Protein AF-A0A2M7E612-F1 (afdb_monomer_lite)

Foldseek 3Di:
DDWDKDWDADPNAIWIKTKDKDKAAPDPPFDDDDDPSHDIDIDMDIHTQTHPVSVVCVVPPDDDPPDDAAAAEDLLVVLVVVCVQLCVLVLLPVLQADDFPNHGLSVLVSLCVSCCVPPNDDQACSLVNVVRHCCCVVVVHRSVCRGPVRSVVSVCVRWPPVQLVVQVVVDPDPPDPCPSTPCVSVVVSVVSSVVSVCVSVVNDPVDDPDDCPPPDDFDDPPDDDPPWDQDDDPVPPSVTTD

Structure (mmCIF, N/CA/C/O backbone):
data_AF-A0A2M7E612-F1
#
_entry.id   AF-A0A2M7E612-F1
#
loop_
_atom_site.group_PDB
_atom_site.id
_atom_site.type_symbol
_atom_site.label_atom_id
_atom_site.label_alt_id
_atom_site.label_comp_id
_atom_site.label_asym_id
_atom_site.label_entity_id
_atom_site.label_seq_id
_atom_site.pdbx_PDB_ins_code
_atom_site.Cartn_x
_atom_site.Cartn_y
_atom_site.Cartn_z
_atom_site.occupancy
_atom_site.B_iso_or_equiv
_atom_site.auth_seq_id
_atom_site.auth_comp_id
_atom_site.auth_asym_id
_atom_site.auth_atom_id
_atom_site.pdbx_PDB_model_num
ATOM 1 N N . MET A 1 1 ? -18.571 -21.397 33.234 1.00 60.53 1 MET A N 1
ATOM 2 C CA . MET A 1 1 ? -18.806 -20.150 33.995 1.00 60.53 1 MET A CA 1
ATOM 3 C C . MET A 1 1 ? -20.097 -19.571 33.455 1.00 60.53 1 MET A C 1
ATOM 5 O O . MET A 1 1 ? -20.183 -19.425 32.246 1.00 60.53 1 MET A O 1
ATOM 9 N N . ALA A 1 2 ? -21.116 -19.365 34.289 1.00 71.12 2 ALA A N 1
ATOM 10 C CA . ALA A 1 2 ? -22.407 -18.869 33.819 1.00 71.12 2 ALA A CA 1
ATOM 11 C C . ALA A 1 2 ? -22.394 -17.338 33.832 1.00 71.12 2 ALA A C 1
ATOM 13 O O . ALA A 1 2 ? -22.285 -16.736 34.898 1.00 71.12 2 ALA A O 1
ATOM 14 N N . THR A 1 3 ? -22.479 -16.730 32.655 1.00 88.81 3 THR A N 1
ATOM 15 C CA . THR A 1 3 ? -22.719 -15.294 32.512 1.00 88.81 3 THR A CA 1
ATOM 16 C C . THR A 1 3 ? -24.183 -15.016 32.836 1.00 88.81 3 THR A C 1
ATOM 18 O O . THR A 1 3 ? -25.062 -15.723 32.344 1.00 88.81 3 THR A O 1
ATOM 21 N N . LYS A 1 4 ? -24.458 -14.019 33.679 1.00 92.38 4 LYS A N 1
ATOM 22 C CA . LYS A 1 4 ? -25.819 -13.672 34.113 1.00 92.38 4 LYS A CA 1
ATOM 23 C C . LYS A 1 4 ? -26.021 -12.160 34.119 1.00 92.38 4 LYS A C 1
ATOM 25 O O . LYS A 1 4 ? -25.074 -11.406 34.335 1.00 92.38 4 LYS A O 1
ATOM 30 N N . ILE A 1 5 ? -27.255 -11.731 33.874 1.00 93.69 5 ILE A N 1
ATOM 31 C CA . ILE A 1 5 ? -27.665 -10.328 33.968 1.00 93.69 5 ILE A CA 1
ATOM 32 C C . ILE A 1 5 ? -28.358 -10.125 35.312 1.00 93.69 5 ILE A C 1
ATOM 34 O O . ILE A 1 5 ? -29.224 -10.915 35.682 1.00 93.69 5 ILE A O 1
ATOM 38 N N . TYR A 1 6 ? -27.975 -9.069 36.025 1.00 93.44 6 TYR A N 1
ATOM 39 C CA . TYR A 1 6 ? -28.522 -8.732 37.334 1.00 93.44 6 TYR A CA 1
ATOM 40 C C . TYR A 1 6 ? -29.049 -7.296 37.357 1.00 93.44 6 TYR A C 1
ATOM 42 O O . TYR A 1 6 ? -28.363 -6.401 36.849 1.00 93.44 6 TYR A O 1
ATOM 50 N N . PRO A 1 7 ? -30.223 -7.057 37.964 1.00 94.69 7 PRO A N 1
ATOM 51 C CA . PRO A 1 7 ? -30.706 -5.714 38.236 1.00 94.69 7 PRO A CA 1
ATOM 52 C C . PRO A 1 7 ? -29.994 -5.112 39.455 1.00 94.69 7 PRO A C 1
ATOM 54 O O . PRO A 1 7 ? -29.652 -5.805 40.416 1.00 94.69 7 PRO A O 1
ATOM 57 N N . LYS A 1 8 ? -29.779 -3.800 39.429 1.00 93.56 8 LYS A N 1
ATOM 58 C CA . LYS A 1 8 ? -29.205 -3.004 40.513 1.00 93.56 8 LYS A CA 1
ATOM 59 C C . LYS A 1 8 ? -29.928 -1.666 40.596 1.00 93.56 8 LYS A C 1
ATOM 61 O O . LYS A 1 8 ? -30.000 -0.934 39.612 1.00 93.56 8 LYS A O 1
ATOM 66 N N . ILE A 1 9 ? -30.421 -1.334 41.784 1.00 93.56 9 ILE A N 1
ATOM 67 C CA . ILE A 1 9 ? -31.098 -0.062 42.043 1.00 93.56 9 ILE A CA 1
ATOM 68 C C . ILE A 1 9 ? -30.054 0.972 42.467 1.00 93.56 9 ILE A C 1
ATOM 70 O O . ILE A 1 9 ? -29.319 0.761 43.432 1.00 93.56 9 ILE A O 1
ATOM 74 N N . ILE A 1 10 ? -29.976 2.085 41.739 1.00 90.69 10 ILE A N 1
ATOM 75 C CA . ILE A 1 10 ? -29.091 3.217 42.037 1.00 90.69 10 ILE A CA 1
ATOM 76 C C . ILE A 1 10 ? -29.942 4.484 41.994 1.00 90.69 10 ILE A C 1
ATOM 78 O O . ILE A 1 10 ? -30.549 4.791 40.968 1.00 90.69 10 ILE A O 1
ATOM 82 N N . SER A 1 11 ? -30.012 5.205 43.117 1.00 89.88 11 SER A N 1
ATOM 83 C CA . SER A 1 11 ? -30.804 6.439 43.257 1.00 89.88 11 SER A CA 1
ATOM 84 C C . SER A 1 11 ? -32.267 6.286 42.802 1.00 89.88 11 SER A C 1
ATOM 86 O O . SER A 1 11 ? -32.801 7.135 42.094 1.00 89.88 11 SER A O 1
ATOM 88 N N . GLY A 1 12 ? -32.899 5.162 43.162 1.00 91.25 12 GLY A N 1
ATOM 89 C CA . GLY A 1 12 ? -34.301 4.867 42.839 1.00 91.25 12 GLY A CA 1
ATOM 90 C C . GLY A 1 12 ? -34.569 4.396 41.404 1.00 91.25 12 GLY A C 1
ATOM 91 O O . GLY A 1 12 ? -35.716 4.120 41.073 1.00 91.25 12 GLY A O 1
ATOM 92 N N . LYS A 1 13 ? -33.540 4.272 40.554 1.00 90.38 13 LYS A N 1
ATOM 93 C CA . LYS A 1 13 ? -33.663 3.748 39.184 1.00 90.38 13 LYS A CA 1
ATOM 94 C C . LYS A 1 13 ? -33.017 2.370 39.061 1.00 90.38 13 LYS A C 1
ATOM 96 O O . LYS A 1 13 ? -31.939 2.141 39.610 1.00 90.38 13 LYS A O 1
ATOM 101 N N . GLU A 1 14 ? -33.676 1.466 38.342 1.00 94.56 14 GLU A N 1
ATOM 102 C CA . GLU A 1 14 ? -33.182 0.112 38.076 1.00 94.56 14 GLU A CA 1
ATOM 103 C C . GLU A 1 14 ? -32.282 0.086 36.835 1.00 94.56 14 GLU A C 1
ATOM 105 O O . GLU A 1 14 ? -32.647 0.551 35.752 1.00 94.56 14 GLU A O 1
ATOM 110 N N . TYR A 1 15 ? -31.093 -0.485 37.003 1.00 96.00 15 TYR A N 1
ATOM 111 C CA . TYR A 1 15 ? -30.096 -0.666 35.959 1.00 96.00 15 TYR A CA 1
ATOM 112 C C . TYR A 1 15 ? -29.648 -2.116 35.896 1.00 96.00 15 TYR A C 1
ATOM 114 O O . TYR A 1 15 ? -29.593 -2.799 36.913 1.00 96.00 15 TYR A O 1
ATOM 122 N N . TYR A 1 16 ? -29.245 -2.574 34.719 1.00 95.94 16 TYR A N 1
ATOM 123 C CA . TYR A 1 16 ? -28.810 -3.946 34.513 1.00 95.94 16 TYR A CA 1
ATOM 124 C C . TYR A 1 16 ? -27.301 -4.020 34.310 1.00 95.94 16 TYR A C 1
ATOM 126 O O . TYR A 1 16 ? -26.688 -3.182 33.641 1.00 95.94 16 TYR A O 1
ATOM 134 N N . TYR A 1 17 ? -26.702 -5.060 34.879 1.00 94.69 17 TYR A N 1
ATOM 135 C CA . TYR A 1 17 ? -25.285 -5.364 34.754 1.00 94.69 17 TYR A CA 1
ATOM 136 C C . TYR A 1 17 ? -25.101 -6.803 34.286 1.00 94.69 17 TYR A C 1
ATOM 138 O O . TYR A 1 17 ? -25.723 -7.721 34.820 1.00 94.69 17 TYR A O 1
ATOM 146 N N . LEU A 1 18 ? -24.211 -7.008 33.318 1.00 94.19 18 LEU A N 1
ATOM 147 C CA . LEU A 1 18 ? -23.727 -8.330 32.941 1.00 94.19 18 LEU A CA 1
ATOM 148 C C . LEU A 1 18 ? -22.592 -8.712 33.886 1.00 94.19 18 LEU A C 1
ATOM 150 O O . LEU A 1 18 ? -21.587 -8.002 33.956 1.00 94.19 18 LEU A O 1
ATOM 154 N N . GLN A 1 19 ? -22.733 -9.829 34.590 1.00 93.56 19 GLN A N 1
ATOM 155 C CA . GLN A 1 19 ? -21.700 -10.338 35.479 1.00 93.56 19 GLN A CA 1
ATOM 156 C C . GLN A 1 19 ? -21.242 -11.728 35.062 1.00 93.56 19 GLN A C 1
ATOM 158 O O . GLN A 1 19 ? -22.039 -12.607 34.722 1.00 93.56 19 GLN A O 1
ATOM 163 N N . TYR A 1 20 ? -19.932 -11.926 35.123 1.00 91.31 20 TYR A N 1
ATOM 164 C CA . TYR A 1 20 ? -19.304 -13.229 34.984 1.00 91.31 20 TYR A CA 1
ATOM 165 C C . TYR A 1 20 ? -18.062 -13.292 35.871 1.00 91.31 20 TYR A C 1
ATOM 167 O O . TYR A 1 20 ? -17.350 -12.301 36.055 1.00 91.31 20 TYR A O 1
ATOM 175 N N . SER A 1 21 ? -17.807 -14.471 36.431 1.00 88.75 21 SER A N 1
ATOM 176 C CA . SER A 1 21 ? -16.669 -14.699 37.319 1.00 88.75 21 SER A CA 1
ATOM 177 C C . SER A 1 21 ? -15.663 -15.621 36.656 1.00 88.75 21 SER A C 1
ATOM 179 O O . SER A 1 21 ? -16.006 -16.739 36.269 1.00 88.75 21 SER A O 1
ATOM 181 N N . THR A 1 22 ? -14.417 -15.166 36.563 1.00 85.25 22 THR A N 1
ATOM 182 C CA . THR A 1 22 ? -13.280 -15.953 36.089 1.00 85.25 22 THR A CA 1
ATOM 183 C C . THR A 1 22 ? -12.371 -16.310 37.258 1.00 85.25 22 THR A C 1
ATOM 185 O O . THR A 1 22 ? -12.258 -15.578 38.241 1.00 85.25 22 THR A O 1
ATOM 188 N N . ARG A 1 23 ? -11.735 -17.482 37.190 1.00 82.62 23 ARG A N 1
ATOM 189 C CA . ARG A 1 23 ? -10.727 -17.890 38.172 1.00 82.62 23 ARG A CA 1
ATOM 190 C C . ARG A 1 23 ? -9.355 -17.666 37.555 1.00 82.62 23 ARG A C 1
ATOM 192 O O . ARG A 1 23 ? -9.054 -18.282 36.538 1.00 82.62 23 ARG A O 1
ATOM 199 N N . GLN A 1 24 ? -8.553 -16.804 38.166 1.00 84.19 24 GLN A N 1
ATOM 200 C CA . GLN A 1 24 ? -7.185 -16.512 37.743 1.00 84.19 24 GLN A CA 1
ATOM 201 C C . GLN A 1 24 ? -6.200 -16.967 38.818 1.00 84.19 24 GLN A C 1
ATOM 203 O O . GLN A 1 24 ? -6.501 -16.928 40.016 1.00 84.19 24 GLN A O 1
ATOM 208 N N . LYS A 1 25 ? -5.040 -17.460 38.387 1.00 83.00 25 LYS A N 1
ATOM 209 C CA . LYS A 1 25 ? -3.939 -17.800 39.288 1.00 83.00 25 LYS A CA 1
ATOM 210 C C . LYS A 1 25 ? -3.320 -16.511 39.817 1.00 83.00 25 LYS A C 1
ATOM 212 O O . LYS A 1 25 ? -3.339 -15.494 39.132 1.00 83.00 25 LYS A O 1
ATOM 217 N N . ILE A 1 26 ? -2.899 -16.537 41.080 1.00 81.12 26 ILE A N 1
ATOM 218 C CA . ILE A 1 26 ? -2.280 -15.365 41.712 1.00 81.12 26 ILE A CA 1
ATOM 219 C C . ILE A 1 26 ? -0.859 -15.186 41.174 1.00 81.12 26 ILE A C 1
ATOM 221 O O . ILE A 1 26 ? -0.455 -14.059 40.911 1.00 81.12 26 ILE A O 1
ATOM 225 N N . ASP A 1 27 ? -0.147 -16.295 40.977 1.00 77.88 27 ASP A N 1
ATOM 226 C CA . ASP A 1 27 ? 1.131 -16.324 40.278 1.00 77.88 27 ASP A CA 1
ATOM 227 C C . ASP A 1 27 ? 0.915 -16.709 38.807 1.00 77.88 27 ASP A C 1
ATOM 229 O O . ASP A 1 27 ? 0.091 -17.570 38.488 1.00 77.88 27 ASP A O 1
ATOM 233 N N . SER A 1 28 ? 1.654 -16.058 37.913 1.00 73.69 28 SER A N 1
ATOM 234 C CA . SER A 1 28 ? 1.576 -16.278 36.464 1.00 73.69 28 SER A CA 1
ATOM 235 C C . SER A 1 28 ? 2.216 -17.607 36.050 1.00 73.69 28 SER A C 1
ATOM 237 O O . SER A 1 28 ? 1.869 -18.145 35.001 1.00 73.69 28 SER A O 1
ATOM 239 N N . ASN A 1 29 ? 3.120 -18.142 36.879 1.00 78.62 29 ASN A N 1
ATOM 240 C CA . ASN A 1 29 ? 3.821 -19.407 36.636 1.00 78.62 29 ASN A CA 1
ATOM 241 C C . ASN A 1 29 ? 3.007 -20.644 37.055 1.00 78.62 29 ASN A C 1
ATOM 243 O O . ASN A 1 29 ? 3.339 -21.768 36.678 1.00 78.62 29 ASN A O 1
ATOM 247 N N . ASP A 1 30 ? 1.927 -20.451 37.813 1.00 79.44 30 ASP A N 1
ATOM 248 C CA . ASP A 1 30 ? 1.066 -21.532 38.274 1.00 79.44 30 ASP A CA 1
ATOM 249 C C . ASP A 1 30 ? 0.045 -21.923 37.194 1.00 79.44 30 ASP A C 1
ATOM 251 O O . ASP A 1 30 ? -0.651 -21.081 36.626 1.00 79.44 30 ASP A O 1
ATOM 255 N N . SER A 1 31 ? -0.131 -23.224 36.946 1.00 73.50 31 SER A N 1
ATOM 256 C CA . SER A 1 31 ? -1.128 -23.722 35.990 1.00 73.50 31 SER A CA 1
ATOM 257 C C . SER A 1 31 ? -1.837 -24.987 36.480 1.00 73.50 31 SER A C 1
ATOM 259 O O . SER A 1 31 ? -1.349 -25.726 37.332 1.00 73.50 31 SER A O 1
ATOM 261 N N . GLY A 1 32 ? -3.047 -25.225 35.966 1.00 74.25 32 GLY A N 1
ATOM 262 C CA . GLY A 1 32 ? -3.848 -26.409 36.289 1.00 74.25 32 GLY A CA 1
ATOM 263 C C . GLY A 1 32 ? -4.911 -26.212 37.381 1.00 74.25 32 GLY A C 1
ATOM 264 O O . GLY A 1 32 ? -5.045 -25.152 37.999 1.00 74.25 32 GLY A O 1
ATOM 265 N N . LYS A 1 33 ? -5.736 -27.252 37.577 1.00 69.75 33 LYS A N 1
ATOM 266 C CA . LYS A 1 33 ? -6.904 -27.268 38.491 1.00 69.75 33 LYS A CA 1
ATOM 267 C C . LYS A 1 33 ? -6.765 -28.252 39.665 1.00 69.75 33 LYS A C 1
ATOM 269 O O . LYS A 1 33 ? -7.684 -28.359 40.471 1.00 69.75 33 LYS A O 1
ATOM 274 N N . ILE A 1 34 ? -5.643 -28.965 39.752 1.00 76.88 34 ILE A N 1
ATOM 275 C CA . ILE A 1 34 ? -5.386 -30.014 40.751 1.00 76.88 34 ILE A CA 1
ATOM 276 C C . ILE A 1 34 ? -4.831 -29.451 42.067 1.00 76.88 34 ILE A C 1
ATOM 278 O O . ILE A 1 34 ? -4.310 -28.332 42.116 1.00 76.88 34 ILE A O 1
ATOM 282 N N . LYS A 1 35 ? -4.938 -30.226 43.152 1.00 67.06 35 LYS A N 1
ATOM 283 C CA . LYS A 1 35 ? -4.351 -29.888 44.458 1.00 67.06 35 LYS A CA 1
ATOM 284 C C . LYS A 1 35 ? -2.828 -29.755 44.300 1.00 67.06 35 LYS A C 1
ATOM 286 O O . LYS A 1 35 ? -2.194 -30.678 43.811 1.00 67.06 35 LYS A O 1
ATOM 291 N N . GLY A 1 36 ? -2.275 -28.594 44.660 1.00 73.31 36 GLY A N 1
ATOM 292 C CA . GLY A 1 36 ? -0.860 -28.250 44.440 1.00 73.31 36 GLY A CA 1
ATOM 293 C C . GLY A 1 36 ? -0.595 -27.273 43.284 1.00 73.31 36 GLY A C 1
ATOM 294 O O . GLY A 1 36 ? 0.490 -26.722 43.215 1.00 73.31 36 GLY A O 1
ATOM 295 N N . SER A 1 37 ? -1.589 -26.968 42.437 1.00 71.88 37 SER A N 1
ATOM 296 C CA . SER A 1 37 ? -1.454 -26.051 41.281 1.00 71.88 37 SER A CA 1
ATOM 297 C C . SER A 1 37 ? -1.387 -24.550 41.621 1.00 71.88 37 SER A C 1
ATOM 299 O O . SER A 1 37 ? -1.721 -23.718 40.780 1.00 71.88 37 SER A O 1
ATOM 301 N N . GLY A 1 38 ? -1.068 -24.182 42.861 1.00 78.12 38 GLY A N 1
ATOM 302 C CA . GLY A 1 38 ? -1.002 -22.779 43.277 1.00 78.12 38 GLY A CA 1
ATOM 303 C C . GLY A 1 38 ? -2.345 -22.106 43.598 1.00 78.12 38 GLY A C 1
ATOM 304 O O . GLY A 1 38 ? -3.438 -22.574 43.239 1.00 78.12 38 GLY A O 1
ATOM 305 N N . LYS A 1 39 ? -2.274 -20.988 44.334 1.00 81.31 39 LYS A N 1
ATOM 306 C CA . LYS A 1 39 ? -3.451 -20.256 44.836 1.00 81.31 39 LYS A CA 1
ATOM 307 C C . LYS A 1 39 ? -4.161 -19.532 43.691 1.00 81.31 39 LYS A C 1
ATOM 309 O O . LYS A 1 39 ? -3.544 -18.986 42.783 1.00 81.31 39 LYS A O 1
ATOM 314 N N . SER A 1 40 ? -5.492 -19.529 43.722 1.00 83.38 40 SER A N 1
ATOM 315 C CA . SER A 1 40 ? -6.314 -18.871 42.699 1.00 83.38 40 SER A CA 1
ATOM 316 C C . SER A 1 40 ? -7.248 -17.846 43.327 1.00 83.38 40 SER A C 1
ATOM 318 O O . SER A 1 40 ? -7.835 -18.113 44.376 1.00 83.38 40 SER A O 1
ATOM 320 N N . LYS A 1 41 ? -7.443 -16.714 42.652 1.00 85.25 41 LYS A N 1
ATOM 321 C CA . LYS A 1 41 ? -8.426 -15.686 42.993 1.00 85.25 41 LYS A CA 1
ATOM 322 C C . LYS A 1 41 ? -9.607 -15.776 42.028 1.00 85.25 41 LYS A C 1
ATOM 324 O O . LYS A 1 41 ? -9.435 -16.037 40.837 1.00 85.25 41 LYS A O 1
ATOM 329 N N . VAL A 1 42 ? -10.817 -15.592 42.545 1.00 86.12 42 VAL A N 1
ATOM 330 C CA . VAL A 1 42 ? -12.003 -15.401 41.704 1.00 86.12 42 VAL A CA 1
ATOM 331 C C . VAL A 1 42 ? -12.130 -13.907 41.442 1.00 86.12 42 VAL A C 1
ATOM 333 O O . VAL A 1 42 ? -12.200 -13.126 42.389 1.00 86.12 42 VAL A O 1
ATOM 336 N N . ASN A 1 43 ? -12.117 -13.518 40.172 1.00 84.44 43 ASN A N 1
ATOM 337 C CA . ASN A 1 43 ? -12.360 -12.152 39.746 1.00 84.44 43 ASN A CA 1
ATOM 338 C C . ASN A 1 43 ? -13.753 -12.071 39.119 1.00 84.44 43 ASN A C 1
ATOM 340 O O . ASN A 1 43 ? -14.078 -12.855 38.226 1.00 84.44 43 ASN A O 1
ATOM 344 N N . THR A 1 44 ? -14.583 -11.152 39.603 1.00 87.50 44 THR A N 1
ATOM 345 C CA . THR A 1 44 ? -15.934 -10.937 39.078 1.00 87.50 44 THR A CA 1
ATOM 346 C C . THR A 1 44 ? -15.940 -9.653 38.271 1.00 87.50 44 THR A C 1
ATOM 348 O O . THR A 1 44 ? -15.793 -8.566 38.824 1.00 87.50 44 THR A O 1
ATOM 351 N N . ASN A 1 45 ? -16.145 -9.782 36.964 1.00 89.50 45 ASN A N 1
ATOM 352 C CA . ASN A 1 45 ? -16.288 -8.645 36.068 1.00 89.50 45 ASN A CA 1
ATOM 353 C C . ASN A 1 45 ? -17.759 -8.239 36.001 1.00 89.50 45 ASN A C 1
ATOM 355 O O . ASN A 1 45 ? -18.635 -9.092 35.865 1.00 89.50 45 ASN A O 1
ATOM 359 N N . SER A 1 46 ? -18.018 -6.935 36.094 1.00 91.88 46 SER A N 1
ATOM 360 C CA . SER A 1 46 ? -19.353 -6.347 35.955 1.00 91.88 46 SER A CA 1
ATOM 361 C C . SER A 1 46 ? -19.337 -5.315 34.834 1.00 91.88 46 SER A C 1
ATOM 363 O O . SER A 1 46 ? -18.597 -4.338 34.914 1.00 91.88 46 SER A O 1
ATOM 365 N N . VAL A 1 47 ? -20.162 -5.514 33.809 1.00 93.19 47 VAL A N 1
ATOM 366 C CA . VAL A 1 47 ? -20.319 -4.583 32.683 1.00 93.19 47 VAL A CA 1
ATOM 367 C C . VAL A 1 47 ? -21.688 -3.921 32.784 1.00 93.19 47 VAL A C 1
ATOM 369 O O . VAL A 1 47 ? -22.702 -4.610 32.876 1.00 93.19 47 VAL A O 1
ATOM 372 N N . TYR A 1 48 ? -21.725 -2.589 32.784 1.00 93.94 48 TYR A N 1
ATOM 373 C CA . TYR A 1 48 ? -22.969 -1.819 32.806 1.00 93.94 48 TYR A CA 1
ATOM 374 C C . TYR A 1 48 ? -23.690 -1.918 31.457 1.00 93.94 48 TYR A C 1
ATOM 376 O O . TYR A 1 48 ? -23.118 -1.572 30.425 1.00 93.94 48 TYR A O 1
ATOM 384 N N . LEU A 1 49 ? -24.943 -2.379 31.466 1.00 92.00 49 LEU A N 1
ATOM 385 C CA . LEU A 1 49 ? -25.752 -2.530 30.253 1.00 92.00 49 LEU A CA 1
ATOM 386 C C . LEU A 1 49 ? -26.678 -1.331 30.004 1.00 92.00 49 LEU A C 1
ATOM 388 O O . LEU A 1 49 ? -27.027 -1.062 28.854 1.00 92.00 49 LEU A O 1
ATOM 392 N N . GLY A 1 50 ? -27.038 -0.595 31.058 1.00 93.25 50 GLY A N 1
ATOM 393 C CA . GLY A 1 50 ? -28.017 0.490 31.001 1.00 93.25 50 GLY A CA 1
ATOM 394 C C . GLY A 1 50 ? -29.332 0.138 31.694 1.00 93.25 50 GLY A C 1
ATOM 395 O O . GLY A 1 50 ? -29.409 -0.796 32.492 1.00 93.25 50 GLY A O 1
ATOM 396 N N . THR A 1 51 ? -30.373 0.910 31.397 1.00 94.88 51 THR A N 1
ATOM 397 C CA . THR A 1 51 ? -31.759 0.619 31.796 1.00 94.88 51 THR A CA 1
ATOM 398 C C . THR A 1 51 ? -32.374 -0.447 30.882 1.00 94.88 51 THR A C 1
ATOM 400 O O . THR A 1 51 ? -31.861 -0.694 29.787 1.00 94.88 51 THR A O 1
ATOM 403 N N . ALA A 1 52 ? -33.504 -1.043 31.286 1.00 92.06 52 ALA A N 1
ATOM 404 C CA . ALA A 1 52 ? -34.265 -1.959 30.422 1.00 92.06 52 ALA A CA 1
ATOM 405 C C . ALA A 1 52 ? -34.599 -1.318 29.063 1.00 92.06 52 ALA A C 1
ATOM 407 O O . ALA A 1 52 ? -34.472 -1.951 28.018 1.00 92.06 52 ALA A O 1
ATOM 408 N N . GLU A 1 53 ? -34.960 -0.035 29.075 1.00 89.88 53 GLU A N 1
ATOM 409 C CA . GLU A 1 53 ? -35.285 0.728 27.873 1.00 89.88 53 GLU A CA 1
ATOM 410 C C . GLU A 1 53 ? -34.061 0.961 26.975 1.00 89.88 53 GLU A C 1
ATOM 412 O O . GLU A 1 53 ? -34.147 0.785 25.765 1.00 89.88 53 GLU A O 1
ATOM 417 N N . SER A 1 54 ? -32.886 1.254 27.548 1.00 88.56 54 SER A N 1
ATOM 418 C CA . SER A 1 54 ? -31.642 1.379 26.773 1.00 88.56 54 SER A CA 1
ATOM 419 C C . SER A 1 54 ? -31.233 0.056 26.120 1.00 88.56 54 SER A C 1
ATOM 421 O O . SER A 1 54 ? -30.799 0.049 24.969 1.00 88.56 54 SER A O 1
ATOM 423 N N . ILE A 1 55 ? -31.406 -1.062 26.832 1.00 90.75 55 ILE A N 1
ATOM 424 C CA . ILE A 1 55 ? -31.155 -2.409 26.304 1.00 90.75 55 ILE A CA 1
ATOM 425 C C . ILE A 1 55 ? -32.122 -2.714 25.160 1.00 90.75 55 ILE A C 1
ATOM 427 O O . ILE A 1 55 ? -31.679 -3.127 24.090 1.00 90.75 55 ILE A O 1
ATOM 431 N N . LYS A 1 56 ? -33.420 -2.450 25.353 1.00 90.38 56 LYS A N 1
ATOM 432 C CA . LYS A 1 56 ? -34.449 -2.596 24.317 1.00 90.38 56 LYS A CA 1
ATOM 433 C C . LYS A 1 56 ? -34.098 -1.768 23.077 1.00 90.38 56 LYS A C 1
ATOM 435 O O . LYS A 1 56 ? -34.057 -2.316 21.983 1.00 90.38 56 LYS A O 1
ATOM 440 N N . ASN A 1 57 ? -33.776 -0.488 23.242 1.00 87.06 57 ASN A N 1
ATOM 441 C CA . ASN A 1 57 ? -33.438 0.388 22.120 1.00 87.06 57 ASN A CA 1
ATOM 442 C C . ASN A 1 57 ? -32.191 -0.107 21.374 1.00 87.06 57 ASN A C 1
ATOM 444 O O . ASN A 1 57 ? -32.186 -0.132 20.156 1.00 87.06 57 ASN A O 1
ATOM 448 N N . LYS A 1 58 ? -31.155 -0.591 22.068 1.00 84.06 58 LYS A N 1
ATOM 449 C CA . LYS A 1 58 ? -29.966 -1.156 21.401 1.00 84.06 58 LYS A CA 1
ATOM 450 C C . LYS A 1 58 ? -30.227 -2.472 20.661 1.00 84.06 58 LYS A C 1
ATOM 452 O O . LYS A 1 58 ? -29.527 -2.755 19.698 1.00 84.06 58 LYS A O 1
ATOM 457 N N . LEU A 1 59 ? -31.167 -3.292 21.135 1.00 86.25 59 LEU A N 1
ATOM 458 C CA . LEU A 1 59 ? -31.508 -4.584 20.524 1.00 86.25 59 LEU A CA 1
ATOM 459 C C . LEU A 1 59 ? -32.452 -4.444 19.330 1.00 86.25 59 LEU A C 1
ATOM 461 O O . LEU A 1 59 ? -32.356 -5.225 18.389 1.00 86.25 59 LEU A O 1
ATOM 465 N N . PHE A 1 60 ? -33.378 -3.487 19.395 1.00 84.25 60 PHE A N 1
ATOM 466 C CA . PHE A 1 60 ? -34.465 -3.359 18.425 1.00 84.25 60 PHE A CA 1
ATOM 467 C C . PHE A 1 60 ? -34.326 -2.158 17.487 1.00 84.25 60 PHE A C 1
ATOM 469 O O . PHE A 1 60 ? -34.989 -2.134 16.453 1.00 84.25 60 PHE A O 1
ATOM 476 N N . SER A 1 61 ? -33.461 -1.189 17.791 1.00 81.38 61 SER A N 1
ATOM 477 C CA . SER A 1 61 ? -33.082 -0.156 16.830 1.00 81.38 61 SER A CA 1
ATOM 478 C C . SER A 1 61 ? -31.893 -0.649 16.014 1.00 81.38 61 SER A C 1
ATOM 480 O O . SER A 1 61 ? -30.880 -1.066 16.576 1.00 81.38 61 SER A O 1
ATOM 482 N N . SER A 1 62 ? -31.990 -0.574 14.684 1.00 70.44 62 SER A N 1
ATOM 483 C CA . SER A 1 62 ? -30.792 -0.714 13.853 1.00 70.44 62 SER A CA 1
ATOM 484 C C . SER A 1 62 ? -29.830 0.418 14.220 1.00 70.44 62 SER A C 1
ATOM 486 O O . SER A 1 62 ? -30.267 1.570 14.259 1.00 70.44 62 SER A O 1
ATOM 488 N N . PRO A 1 63 ? -28.557 0.126 14.535 1.00 72.75 63 PRO A N 1
ATOM 489 C CA . PRO A 1 63 ? -27.594 1.178 14.798 1.00 72.75 63 PRO A CA 1
ATOM 490 C C . PRO A 1 63 ? -27.477 2.043 13.544 1.00 72.75 63 PRO A C 1
ATOM 492 O O . PRO A 1 63 ? -27.104 1.553 12.478 1.00 72.75 63 PRO A O 1
ATOM 495 N N . GLU A 1 64 ? -27.817 3.324 13.665 1.00 75.31 64 GLU A N 1
ATOM 496 C CA . GLU A 1 64 ? -27.542 4.276 12.598 1.00 75.31 64 GLU A CA 1
ATOM 497 C C . GLU A 1 64 ? -26.022 4.393 12.415 1.00 75.31 64 GLU A C 1
ATOM 499 O O . GLU A 1 64 ? -25.269 4.360 13.400 1.00 75.31 64 GLU A O 1
ATOM 504 N N . PRO A 1 65 ? -25.536 4.497 11.167 1.00 79.38 65 PRO A N 1
ATOM 505 C CA . PRO A 1 65 ? -24.114 4.648 10.919 1.00 79.38 65 PRO A CA 1
ATOM 506 C C . PRO A 1 65 ? -23.611 5.937 11.578 1.00 79.38 65 PRO A C 1
ATOM 508 O O . PRO A 1 65 ? -24.077 7.029 11.268 1.00 79.38 65 PRO A O 1
ATOM 511 N N . LEU A 1 66 ? -22.616 5.813 12.463 1.00 84.12 66 LEU A N 1
ATOM 512 C CA . LEU A 1 66 ? -22.005 6.957 13.157 1.00 84.12 66 LEU A CA 1
ATOM 513 C C . LEU A 1 66 ? -21.368 7.961 12.184 1.00 84.12 66 LEU A C 1
ATOM 515 O O . LEU A 1 66 ? -21.265 9.148 12.485 1.00 84.12 66 LEU A O 1
ATOM 519 N N . LYS A 1 67 ? -20.893 7.470 11.035 1.00 85.00 67 LYS A N 1
ATOM 520 C CA . LYS A 1 67 ? -20.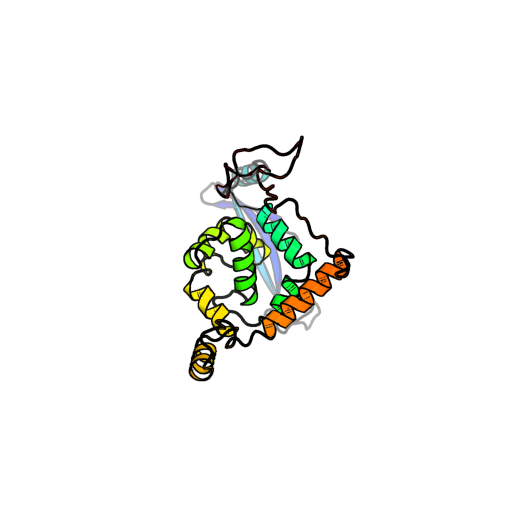274 8.266 9.980 1.00 85.00 67 LYS A CA 1
ATOM 521 C C . LYS A 1 67 ? -20.406 7.539 8.648 1.00 85.00 67 LYS A C 1
ATOM 523 O O . LYS A 1 67 ? -20.172 6.335 8.582 1.00 85.00 67 LYS A O 1
ATOM 528 N N . VAL A 1 68 ? -20.724 8.287 7.596 1.00 86.50 68 VAL A N 1
ATOM 529 C CA . VAL A 1 68 ? -20.667 7.817 6.209 1.00 86.50 68 VAL A CA 1
ATOM 530 C C . VAL A 1 68 ? -19.571 8.605 5.503 1.00 86.50 68 VAL A C 1
ATOM 532 O O . VAL A 1 68 ? -19.558 9.834 5.546 1.00 86.50 68 VAL A O 1
ATOM 535 N N . GLU A 1 69 ? -18.635 7.897 4.882 1.00 84.81 69 GLU A N 1
ATOM 536 C CA . GLU A 1 69 ? -17.580 8.482 4.060 1.00 84.81 69 GLU A CA 1
ATOM 537 C C . GLU A 1 69 ? -17.625 7.861 2.670 1.00 84.81 69 GLU A C 1
ATOM 539 O O . GLU A 1 69 ? -17.836 6.659 2.520 1.00 84.81 69 GLU A O 1
ATOM 544 N N . TRP A 1 70 ? -17.394 8.689 1.659 1.00 88.19 70 TRP A N 1
ATOM 545 C CA . TRP A 1 70 ? -17.232 8.234 0.287 1.00 88.19 70 TRP A CA 1
ATOM 546 C C . TRP A 1 70 ? -15.759 7.948 0.042 1.00 88.19 70 TRP A C 1
ATOM 548 O O . TRP A 1 70 ? -14.913 8.800 0.330 1.00 88.19 70 TRP A O 1
ATOM 558 N N . ARG A 1 71 ? -15.456 6.757 -0.478 1.00 93.38 71 ARG A N 1
ATOM 559 C CA . ARG A 1 71 ? -14.095 6.367 -0.841 1.00 93.38 71 ARG A CA 1
ATOM 560 C C . ARG A 1 71 ? -14.057 5.725 -2.212 1.00 93.38 71 ARG A C 1
ATOM 562 O O . ARG A 1 71 ? -14.917 4.912 -2.547 1.00 93.38 71 ARG A O 1
ATOM 569 N N . ASP A 1 72 ? -13.020 6.053 -2.967 1.00 93.56 72 ASP A N 1
ATOM 570 C CA . ASP A 1 72 ? -12.733 5.406 -4.236 1.00 93.56 72 ASP A CA 1
ATOM 571 C C . ASP A 1 72 ? -12.316 3.957 -3.981 1.00 93.56 72 ASP A C 1
ATOM 573 O O . ASP A 1 72 ? -11.331 3.685 -3.286 1.00 93.56 72 ASP A O 1
ATOM 577 N N . PHE A 1 73 ? -13.086 3.034 -4.554 1.00 95.06 73 PHE A N 1
ATOM 578 C CA . PHE A 1 73 ? -12.865 1.594 -4.449 1.00 95.06 73 PHE A CA 1
ATOM 579 C C . PHE A 1 73 ? -12.481 0.993 -5.804 1.00 95.06 73 PHE A C 1
ATOM 581 O O . PHE A 1 73 ? -11.351 0.560 -5.986 1.00 95.06 73 PHE A O 1
ATOM 588 N N . GLY A 1 74 ? -13.391 1.025 -6.786 1.00 95.44 74 GLY A N 1
ATOM 589 C CA . GLY A 1 74 ? -13.283 0.211 -8.004 1.00 95.44 74 GLY A CA 1
ATOM 590 C C . GLY A 1 74 ? -11.953 0.344 -8.751 1.00 95.44 74 GLY A C 1
ATOM 591 O O . GLY A 1 74 ? -11.259 -0.650 -8.939 1.00 95.44 74 GLY A O 1
ATOM 592 N N . PHE A 1 75 ? -11.570 1.565 -9.137 1.00 95.44 75 PHE A N 1
ATOM 593 C CA . PHE A 1 75 ? -10.351 1.788 -9.921 1.00 95.44 75 PHE A CA 1
ATOM 594 C C . PHE A 1 75 ? -9.082 1.390 -9.155 1.00 95.44 75 PHE A C 1
ATOM 596 O O . PHE A 1 75 ? -8.289 0.584 -9.632 1.00 95.44 75 PHE A O 1
ATOM 603 N N . VAL A 1 76 ? -8.899 1.922 -7.944 1.00 96.50 76 VAL A N 1
ATOM 604 C CA . VAL A 1 76 ? -7.689 1.679 -7.143 1.00 96.50 76 VAL A CA 1
ATOM 605 C C . VAL A 1 76 ? -7.550 0.217 -6.729 1.00 96.50 76 VAL A C 1
ATOM 607 O O . VAL A 1 76 ? -6.445 -0.318 -6.762 1.00 96.50 76 VAL A O 1
ATOM 610 N N . SER A 1 77 ? -8.658 -0.450 -6.397 1.00 96.19 77 SER A N 1
ATOM 611 C CA . SER A 1 77 ? -8.668 -1.870 -6.055 1.00 96.19 77 SER A CA 1
ATOM 612 C C . SER A 1 77 ? -8.392 -2.743 -7.272 1.00 96.19 77 SER A C 1
ATOM 614 O O . SER A 1 77 ? -7.664 -3.718 -7.135 1.00 96.19 77 SER A O 1
ATOM 616 N N . ALA A 1 78 ? -8.900 -2.389 -8.457 1.00 97.56 78 ALA A N 1
ATOM 617 C CA . ALA A 1 78 ? -8.603 -3.120 -9.686 1.00 97.56 78 ALA A CA 1
ATOM 618 C C . ALA A 1 78 ? -7.116 -3.030 -10.056 1.00 97.56 78 ALA A C 1
ATOM 620 O O . ALA A 1 78 ? -6.501 -4.055 -10.338 1.00 97.56 78 ALA A O 1
ATOM 621 N N . ILE A 1 79 ? -6.513 -1.837 -9.987 1.00 97.12 79 ILE A N 1
ATOM 622 C CA . ILE A 1 79 ? -5.072 -1.669 -10.237 1.00 97.12 79 ILE A CA 1
ATOM 623 C C . ILE A 1 79 ? -4.242 -2.392 -9.173 1.00 97.12 79 ILE A C 1
ATOM 625 O O . ILE A 1 79 ? -3.263 -3.055 -9.506 1.00 97.12 79 ILE A O 1
ATOM 629 N N . TYR A 1 80 ? -4.626 -2.301 -7.897 1.00 97.75 80 TYR A N 1
ATOM 630 C CA . TYR A 1 80 ? -3.924 -3.009 -6.830 1.00 97.75 80 TYR A CA 1
ATOM 631 C C . TYR A 1 80 ? -4.011 -4.531 -6.997 1.00 97.75 80 TYR A C 1
ATOM 633 O O . TYR A 1 80 ? -2.995 -5.214 -6.896 1.00 97.75 80 TYR A O 1
ATOM 641 N N . ASN A 1 81 ? -5.195 -5.058 -7.318 1.00 97.75 81 ASN A N 1
ATOM 642 C CA . ASN A 1 81 ? -5.385 -6.476 -7.599 1.00 97.75 81 ASN A CA 1
ATOM 643 C C . ASN A 1 81 ? -4.578 -6.913 -8.825 1.00 97.75 81 ASN A C 1
ATOM 645 O O . ASN A 1 81 ? -3.913 -7.936 -8.765 1.00 97.75 81 ASN A O 1
ATOM 649 N N . MET A 1 82 ? -4.552 -6.106 -9.891 1.00 97.06 82 MET A N 1
ATOM 650 C CA . MET A 1 82 ? -3.702 -6.354 -11.057 1.00 97.06 82 MET A CA 1
ATOM 651 C C . MET A 1 82 ? -2.221 -6.426 -10.665 1.00 97.06 82 MET A C 1
ATOM 653 O O . MET A 1 82 ? -1.523 -7.335 -11.094 1.00 97.06 82 MET A O 1
ATOM 657 N N . ALA A 1 83 ? -1.749 -5.521 -9.804 1.00 97.75 83 ALA A N 1
ATOM 658 C CA . ALA A 1 83 ? -0.368 -5.530 -9.330 1.00 97.75 83 ALA A CA 1
ATOM 659 C C . ALA A 1 83 ? -0.020 -6.790 -8.514 1.00 97.75 83 ALA A C 1
ATOM 661 O O . ALA A 1 83 ? 1.103 -7.277 -8.612 1.00 97.75 83 ALA A O 1
ATOM 662 N N . ILE A 1 84 ? -0.954 -7.328 -7.724 1.00 97.69 84 ILE A N 1
ATOM 663 C CA . ILE A 1 84 ? -0.783 -8.637 -7.066 1.00 97.69 84 ILE A CA 1
ATOM 664 C C . ILE A 1 84 ? -0.756 -9.739 -8.127 1.00 97.69 84 ILE A C 1
ATOM 666 O O . ILE A 1 84 ? 0.126 -10.587 -8.166 1.00 97.69 84 ILE A O 1
ATOM 670 N N . GLU A 1 85 ? -1.721 -9.707 -9.035 1.00 97.38 85 GLU A N 1
ATOM 671 C CA . GLU A 1 85 ? -1.927 -10.735 -10.039 1.00 97.38 85 GLU A CA 1
ATOM 672 C C . GLU A 1 85 ? -0.780 -10.887 -11.037 1.00 97.38 85 GLU A C 1
ATOM 674 O O . GLU A 1 85 ? -0.570 -11.996 -11.526 1.00 97.38 85 GLU A O 1
ATOM 679 N N . THR A 1 86 ? -0.072 -9.805 -11.360 1.00 97.00 86 THR A N 1
ATOM 680 C CA . THR A 1 86 ? 1.129 -9.819 -12.206 1.00 97.00 86 THR A CA 1
ATOM 681 C C . THR A 1 86 ? 2.412 -10.071 -11.409 1.00 97.00 86 THR A C 1
ATOM 683 O O . THR A 1 86 ? 3.493 -10.106 -11.992 1.00 97.00 86 THR A O 1
ATOM 686 N N . GLY A 1 87 ? 2.334 -10.213 -10.084 1.00 97.75 87 GLY A N 1
ATOM 687 C CA . GLY A 1 87 ? 3.494 -10.416 -9.216 1.00 97.75 87 GLY A CA 1
ATOM 688 C C . GLY A 1 87 ? 4.279 -9.140 -8.884 1.00 97.75 87 GLY A C 1
ATOM 689 O O . GLY A 1 87 ? 5.371 -9.213 -8.323 1.00 97.75 87 GLY A O 1
ATOM 690 N N . LEU A 1 88 ? 3.777 -7.952 -9.247 1.00 98.19 88 LEU A N 1
ATOM 691 C CA . LEU A 1 88 ? 4.477 -6.686 -9.000 1.00 98.19 88 LEU A CA 1
ATOM 692 C C . LEU A 1 88 ? 4.620 -6.417 -7.497 1.00 98.19 88 LEU A C 1
ATOM 694 O O . LEU A 1 88 ? 5.652 -5.914 -7.057 1.00 98.19 88 LEU A O 1
ATOM 698 N N . VAL A 1 89 ? 3.599 -6.740 -6.699 1.00 98.00 89 VAL A N 1
ATOM 699 C CA . VAL A 1 89 ? 3.641 -6.533 -5.243 1.00 98.00 89 VAL A CA 1
ATOM 700 C C . VAL A 1 89 ? 4.755 -7.365 -4.610 1.00 98.00 89 VAL A C 1
ATOM 702 O O . VAL A 1 89 ? 5.541 -6.832 -3.827 1.00 98.00 89 VAL A O 1
ATOM 705 N N . GLU A 1 90 ? 4.859 -8.637 -4.976 1.00 97.88 90 GLU A N 1
ATOM 706 C CA . GLU A 1 90 ? 5.875 -9.570 -4.501 1.00 97.88 90 GLU A CA 1
ATOM 707 C C . GLU A 1 90 ? 7.276 -9.108 -4.909 1.00 97.88 90 GLU A C 1
ATOM 709 O O . GLU A 1 90 ? 8.174 -9.055 -4.068 1.00 97.88 90 GLU A O 1
ATOM 714 N N . LEU A 1 91 ? 7.455 -8.693 -6.167 1.00 97.81 91 LEU A N 1
ATOM 715 C CA . LEU A 1 91 ? 8.736 -8.195 -6.675 1.00 97.81 91 LEU A CA 1
ATOM 716 C C . LEU A 1 91 ? 9.180 -6.918 -5.957 1.00 97.81 91 LEU A C 1
ATOM 718 O O . LEU A 1 91 ? 10.336 -6.822 -5.536 1.00 97.81 91 LEU A O 1
ATOM 722 N N . LEU A 1 92 ? 8.269 -5.963 -5.749 1.00 97.06 92 LEU A N 1
ATOM 723 C CA . LEU A 1 92 ? 8.568 -4.751 -4.986 1.00 97.06 92 LEU A CA 1
ATOM 724 C C . LEU A 1 92 ? 8.904 -5.091 -3.528 1.00 97.06 92 LEU A C 1
ATOM 726 O O . LEU A 1 92 ? 9.868 -4.562 -2.986 1.00 97.06 92 LEU A O 1
ATOM 730 N N . GLN A 1 93 ? 8.162 -5.998 -2.889 1.00 96.62 93 GLN A N 1
ATOM 731 C CA . GLN A 1 93 ? 8.465 -6.450 -1.528 1.00 96.62 93 GLN A CA 1
ATOM 732 C C . GLN A 1 93 ? 9.810 -7.170 -1.435 1.00 96.62 93 GLN A C 1
ATOM 734 O O . GLN A 1 93 ? 10.496 -7.050 -0.417 1.00 96.62 93 GLN A O 1
ATOM 739 N N . GLN A 1 94 ? 10.188 -7.946 -2.451 1.00 95.69 94 GLN A N 1
ATOM 740 C CA . GLN A 1 94 ? 11.442 -8.691 -2.501 1.00 95.69 94 GLN A CA 1
ATOM 741 C C . GLN A 1 94 ? 12.646 -7.757 -2.596 1.00 95.69 94 GLN A C 1
ATOM 743 O O . GLN A 1 94 ? 13.576 -7.924 -1.809 1.00 95.69 94 GLN A O 1
ATOM 748 N N . HIS A 1 95 ? 12.607 -6.772 -3.490 1.00 94.00 95 HIS A N 1
ATOM 749 C CA . HIS A 1 95 ? 13.772 -5.943 -3.794 1.00 94.00 95 HIS A CA 1
ATOM 750 C C . HIS A 1 95 ? 13.801 -4.625 -3.004 1.00 94.00 95 HIS A C 1
ATOM 752 O O . HIS A 1 95 ? 14.874 -4.125 -2.681 1.00 94.00 95 HIS A O 1
ATOM 758 N N . ILE A 1 96 ? 12.643 -4.080 -2.615 1.00 94.62 96 ILE A N 1
ATOM 759 C CA . ILE A 1 96 ? 12.544 -2.816 -1.872 1.00 94.62 96 ILE A CA 1
ATOM 760 C C . ILE A 1 96 ? 12.239 -3.097 -0.399 1.00 94.62 96 ILE A C 1
ATOM 762 O O . ILE A 1 96 ? 11.087 -3.189 0.041 1.00 94.62 96 ILE A O 1
ATOM 766 N N . LYS A 1 97 ? 13.307 -3.231 0.389 1.00 93.38 97 LYS A N 1
ATOM 767 C CA . LYS A 1 97 ? 13.236 -3.472 1.836 1.00 93.38 97 LYS A CA 1
ATOM 768 C C . LYS A 1 97 ? 13.199 -2.170 2.637 1.00 93.38 97 LYS A C 1
ATOM 770 O O . LYS A 1 97 ? 13.445 -1.081 2.130 1.00 93.38 97 LYS A O 1
ATOM 775 N N . GLY A 1 98 ? 12.908 -2.306 3.928 1.00 94.38 98 GLY A N 1
ATOM 776 C CA . GLY A 1 98 ? 12.923 -1.194 4.872 1.00 94.38 98 GLY A CA 1
ATOM 777 C C . GLY A 1 98 ? 11.549 -0.585 5.133 1.00 94.38 98 GLY A C 1
ATOM 778 O O . GLY A 1 98 ? 10.524 -0.975 4.565 1.00 94.38 98 GLY A O 1
ATOM 779 N N . LYS A 1 99 ? 11.533 0.344 6.088 1.00 95.62 99 LYS A N 1
ATOM 780 C CA . LYS A 1 99 ? 10.322 0.981 6.598 1.00 95.62 99 LYS A CA 1
ATOM 781 C C . LYS A 1 99 ? 10.648 2.388 7.075 1.00 95.62 99 LYS A C 1
ATOM 783 O O . LYS A 1 99 ? 11.500 2.567 7.945 1.00 95.62 99 LYS A O 1
ATOM 788 N N . ARG A 1 100 ? 9.907 3.378 6.586 1.00 94.06 100 ARG A N 1
ATOM 789 C CA . ARG A 1 100 ? 10.007 4.780 7.007 1.00 94.06 100 ARG A CA 1
ATOM 790 C C . ARG A 1 100 ? 8.651 5.276 7.471 1.00 94.06 100 ARG A C 1
ATOM 792 O O . ARG A 1 100 ? 7.618 4.915 6.927 1.00 94.06 100 ARG A O 1
ATOM 799 N N . TYR A 1 101 ? 8.641 6.059 8.548 1.00 94.19 101 TYR A N 1
ATOM 800 C CA . TYR A 1 101 ? 7.413 6.635 9.116 1.00 94.19 101 TYR A CA 1
ATOM 801 C C . TYR A 1 101 ? 6.296 5.615 9.403 1.00 94.19 101 TYR A C 1
ATOM 803 O O . TYR A 1 101 ? 5.123 5.960 9.476 1.00 94.19 101 TYR A O 1
ATOM 811 N N . GLY A 1 102 ? 6.637 4.344 9.622 1.00 93.19 102 GLY A N 1
ATOM 812 C CA . GLY A 1 102 ? 5.638 3.304 9.850 1.00 93.19 102 GLY A CA 1
ATOM 813 C C . GLY A 1 102 ? 5.057 2.670 8.579 1.00 93.19 102 GLY A C 1
ATOM 814 O O . GLY A 1 102 ? 4.170 1.833 8.722 1.00 93.19 102 GLY A O 1
ATOM 815 N N . ILE A 1 103 ? 5.573 2.999 7.393 1.00 96.50 103 ILE A N 1
ATOM 816 C CA . ILE A 1 103 ? 5.162 2.469 6.087 1.00 96.50 103 ILE A CA 1
ATOM 817 C C . ILE A 1 103 ? 6.367 1.795 5.418 1.00 96.50 103 ILE A C 1
ATOM 819 O O . ILE A 1 103 ? 7.476 2.324 5.423 1.00 96.50 103 ILE A O 1
ATOM 823 N N . GLU A 1 104 ? 6.171 0.594 4.892 1.00 97.25 104 GLU A N 1
ATOM 824 C CA . GLU A 1 104 ? 7.185 -0.168 4.168 1.00 97.25 104 GLU A CA 1
ATOM 825 C C . GLU A 1 104 ? 7.568 0.545 2.869 1.00 97.25 104 GLU A C 1
ATOM 827 O O . GLU A 1 104 ? 6.694 1.025 2.143 1.00 97.25 104 GLU A O 1
ATOM 832 N N . ASN A 1 105 ? 8.865 0.598 2.561 1.00 96.25 105 ASN A N 1
ATOM 833 C CA . ASN A 1 105 ? 9.377 1.431 1.471 1.00 96.25 105 ASN A CA 1
ATOM 834 C C . ASN A 1 105 ? 8.729 1.075 0.119 1.00 96.25 105 ASN A C 1
ATOM 836 O O . ASN A 1 105 ? 8.309 1.971 -0.609 1.00 96.25 105 ASN A O 1
ATOM 840 N N . TRP A 1 106 ? 8.507 -0.215 -0.163 1.00 96.69 106 TRP A N 1
ATOM 841 C CA . TRP A 1 106 ? 7.842 -0.686 -1.386 1.00 96.69 106 TRP A CA 1
ATOM 842 C C . TRP A 1 106 ? 6.434 -0.097 -1.597 1.00 96.69 106 TRP A C 1
ATOM 844 O O . TRP A 1 106 ? 6.020 0.129 -2.737 1.00 96.69 106 TRP A O 1
ATOM 854 N N . LYS A 1 107 ? 5.697 0.212 -0.516 1.00 97.50 107 LYS A N 1
ATOM 855 C CA . LYS A 1 107 ? 4.355 0.809 -0.608 1.00 97.50 107 LYS A CA 1
ATOM 856 C C . LYS A 1 107 ? 4.420 2.217 -1.190 1.00 97.50 107 LYS A C 1
ATOM 858 O O . LYS A 1 107 ? 3.534 2.576 -1.954 1.00 97.50 107 LYS A O 1
ATOM 863 N N . TYR A 1 108 ? 5.462 2.999 -0.896 1.00 96.94 108 TYR A N 1
ATOM 864 C CA . TYR A 1 108 ? 5.630 4.336 -1.482 1.00 96.94 108 TYR A CA 1
ATOM 865 C C . TYR A 1 108 ? 5.776 4.280 -3.008 1.00 96.94 108 TYR A C 1
ATOM 867 O O . TYR A 1 108 ? 5.193 5.110 -3.708 1.00 96.94 108 TYR A O 1
ATOM 875 N N . PHE A 1 109 ? 6.496 3.280 -3.526 1.00 95.81 109 PHE A N 1
ATOM 876 C CA . PHE A 1 109 ? 6.647 3.058 -4.966 1.00 95.81 109 PHE A CA 1
ATOM 877 C C . PHE A 1 109 ? 5.324 2.629 -5.602 1.00 95.81 109 PHE A C 1
ATOM 879 O O . PHE A 1 109 ? 4.875 3.257 -6.562 1.00 95.81 109 PHE A O 1
ATOM 886 N N . LEU A 1 110 ? 4.642 1.634 -5.026 1.00 97.44 110 LEU A N 1
ATOM 887 C CA . LEU A 1 110 ? 3.360 1.176 -5.562 1.00 97.44 110 LEU A CA 1
ATOM 888 C C . LEU A 1 110 ? 2.295 2.282 -5.536 1.00 97.44 110 LEU A C 1
ATOM 890 O O . LEU A 1 110 ? 1.592 2.496 -6.521 1.00 97.44 110 LEU A O 1
ATOM 894 N N . LEU A 1 111 ? 2.199 3.031 -4.435 1.00 96.88 111 LEU A N 1
ATOM 895 C CA . LEU A 1 111 ? 1.257 4.142 -4.309 1.00 96.88 111 LEU A CA 1
ATOM 896 C C . LEU A 1 111 ? 1.554 5.258 -5.311 1.00 96.88 111 LEU A C 1
ATOM 898 O O . LEU A 1 111 ? 0.617 5.861 -5.826 1.00 96.88 111 LEU A O 1
ATOM 902 N N . ALA A 1 112 ? 2.823 5.515 -5.639 1.00 95.25 112 ALA A N 1
ATOM 903 C CA . ALA A 1 112 ? 3.172 6.462 -6.692 1.00 95.25 112 ALA A CA 1
ATOM 904 C C . ALA A 1 112 ? 2.690 6.002 -8.076 1.00 95.25 112 ALA A C 1
ATOM 906 O O . ALA A 1 112 ? 2.201 6.840 -8.834 1.00 95.25 112 ALA A O 1
ATOM 907 N N . ILE A 1 113 ? 2.781 4.703 -8.384 1.00 95.44 113 ILE A N 1
ATOM 908 C CA . ILE A 1 113 ? 2.270 4.118 -9.633 1.00 95.44 113 ILE A CA 1
ATOM 909 C C . ILE A 1 113 ? 0.745 4.268 -9.695 1.00 95.44 113 ILE A C 1
ATOM 911 O O . ILE A 1 113 ? 0.221 4.868 -10.632 1.00 95.44 113 ILE A O 1
ATOM 915 N N . ILE A 1 114 ? 0.030 3.807 -8.663 1.00 96.44 114 ILE A N 1
ATOM 916 C CA . ILE A 1 114 ? -1.441 3.870 -8.616 1.00 96.44 114 ILE A CA 1
ATOM 917 C C . ILE A 1 114 ? -1.924 5.325 -8.671 1.00 96.44 114 ILE A C 1
ATOM 919 O O . ILE A 1 114 ? -2.835 5.654 -9.432 1.00 96.44 114 ILE A O 1
ATOM 923 N N . ASN A 1 115 ? -1.288 6.223 -7.912 1.00 95.62 115 ASN A N 1
ATOM 924 C CA . ASN A 1 115 ? -1.621 7.643 -7.928 1.00 95.62 115 ASN A CA 1
ATOM 925 C C . ASN A 1 115 ? -1.451 8.242 -9.325 1.00 95.62 115 ASN A C 1
ATOM 927 O O . ASN A 1 115 ? -2.322 8.989 -9.769 1.00 95.62 115 ASN A O 1
ATOM 931 N N . ARG A 1 116 ? -0.366 7.899 -10.032 1.00 94.31 116 ARG A N 1
ATOM 932 C CA . ARG A 1 116 ? -0.097 8.392 -11.388 1.00 94.31 116 ARG A CA 1
ATOM 933 C C . ARG A 1 116 ? -1.153 7.936 -12.394 1.00 94.31 116 ARG A C 1
ATOM 935 O O . ARG A 1 116 ? -1.478 8.718 -13.279 1.00 94.31 116 ARG A O 1
ATOM 942 N N . LEU A 1 117 ? -1.698 6.732 -12.224 1.00 93.75 117 LEU A N 1
ATOM 943 C CA . LEU A 1 117 ? -2.762 6.187 -13.072 1.00 93.75 117 LEU A CA 1
ATOM 944 C C . LEU A 1 117 ? -4.137 6.816 -12.797 1.00 93.75 117 LEU A C 1
ATOM 946 O O . LEU A 1 117 ? -4.934 6.927 -13.721 1.00 93.75 117 LEU A O 1
ATOM 950 N N . GLN A 1 118 ? -4.423 7.230 -11.555 1.00 91.38 118 GLN A N 1
ATOM 951 C CA . GLN A 1 118 ? -5.735 7.781 -11.191 1.00 91.38 118 GLN A CA 1
ATOM 952 C C . GLN A 1 118 ? -5.807 9.318 -11.239 1.00 91.38 118 GLN A C 1
ATOM 954 O O . GLN A 1 118 ? -6.674 9.871 -11.910 1.00 91.38 118 GLN A O 1
ATOM 959 N N . GLN A 1 119 ? -4.963 10.021 -10.469 1.00 82.31 119 GLN A N 1
ATOM 960 C CA . GLN A 1 119 ? -5.090 11.473 -10.232 1.00 82.31 119 GLN A CA 1
ATOM 961 C C . GLN A 1 119 ? -3.765 12.259 -10.243 1.00 82.31 119 GLN A C 1
ATOM 963 O O . GLN A 1 119 ? -3.776 13.455 -9.964 1.00 82.31 119 GLN A O 1
ATOM 968 N N . ALA A 1 120 ? -2.639 11.622 -10.592 1.00 88.50 120 ALA A N 1
ATOM 969 C CA . ALA A 1 120 ? -1.320 12.218 -10.850 1.00 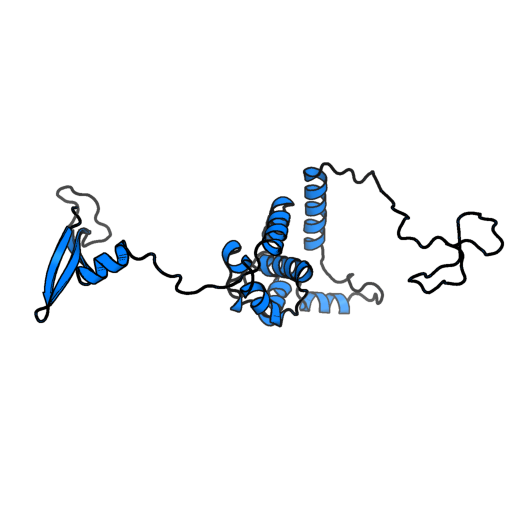88.50 120 ALA A CA 1
ATOM 970 C C . ALA A 1 120 ? -0.956 13.423 -9.955 1.00 88.50 120 ALA A C 1
ATOM 972 O O . ALA A 1 120 ? -0.469 14.450 -10.434 1.00 88.50 120 ALA A O 1
ATOM 973 N N . THR A 1 121 ? -1.198 13.307 -8.649 1.00 91.38 121 THR A N 1
ATOM 974 C CA . THR A 1 121 ? -1.034 14.410 -7.698 1.00 91.38 121 THR A CA 1
ATOM 975 C C . THR A 1 121 ? 0.429 14.606 -7.302 1.00 91.38 121 THR A C 1
ATOM 977 O O . THR A 1 121 ? 1.271 13.724 -7.483 1.00 91.38 121 THR A O 1
ATOM 980 N N . SER A 1 122 ? 0.752 15.753 -6.697 1.00 92.00 122 SER A N 1
ATOM 981 C CA . SER A 1 122 ? 2.072 15.951 -6.091 1.00 92.00 122 SER A CA 1
ATOM 982 C C . SER A 1 122 ? 2.316 14.968 -4.936 1.00 92.00 122 SER A C 1
ATOM 984 O O . SER A 1 122 ? 1.375 14.477 -4.311 1.00 92.00 122 SER A O 1
ATOM 986 N N . LYS A 1 123 ? 3.591 14.717 -4.603 1.00 91.62 123 LYS A N 1
ATOM 987 C CA . LYS A 1 123 ? 3.973 13.850 -3.469 1.00 91.62 123 LYS A CA 1
ATOM 988 C C . LYS A 1 123 ? 3.442 14.361 -2.131 1.00 91.62 123 LYS A C 1
ATOM 990 O O . LYS A 1 123 ? 3.145 13.569 -1.246 1.00 91.62 123 LYS A O 1
ATOM 995 N N . GLU A 1 124 ? 3.265 15.675 -2.018 1.00 93.06 124 GLU A N 1
ATOM 996 C CA . GLU A 1 124 ? 2.679 16.298 -0.834 1.00 93.06 124 GLU A CA 1
ATOM 997 C C . GLU A 1 124 ? 1.190 15.975 -0.676 1.00 93.06 124 GLU A C 1
ATOM 999 O O . GLU A 1 124 ? 0.741 15.647 0.415 1.00 93.06 124 GLU A O 1
ATOM 1004 N N . LYS A 1 125 ? 0.430 15.971 -1.776 1.00 94.81 125 LYS A N 1
ATOM 1005 C CA . LYS A 1 125 ? -1.010 15.664 -1.764 1.00 94.81 125 LYS A CA 1
ATOM 1006 C C . LYS A 1 125 ? -1.318 14.166 -1.782 1.00 94.81 125 LYS A C 1
ATOM 1008 O O . LYS A 1 125 ? -2.484 13.779 -1.764 1.00 94.81 125 LYS A O 1
ATOM 1013 N N . MET A 1 126 ? -0.296 13.312 -1.811 1.00 93.50 126 MET A N 1
ATOM 1014 C CA . MET A 1 126 ? -0.470 11.866 -1.926 1.00 93.50 126 MET A CA 1
ATOM 1015 C C . MET A 1 126 ? -1.206 11.273 -0.718 1.00 93.50 126 MET A C 1
ATOM 1017 O O . MET A 1 126 ? -2.039 10.391 -0.900 1.00 93.50 126 MET A O 1
ATOM 1021 N N . GLY A 1 127 ? -0.967 11.777 0.497 1.00 95.38 127 GLY A N 1
ATOM 1022 C CA . GLY A 1 127 ? -1.709 11.347 1.685 1.00 95.38 127 GLY A CA 1
ATOM 1023 C C . GLY A 1 127 ? -3.181 11.748 1.659 1.00 95.38 127 GLY A C 1
ATOM 1024 O O . GLY A 1 127 ? -4.047 10.929 1.965 1.00 95.38 127 GLY A O 1
ATOM 1025 N N . GLU A 1 128 ? -3.484 12.975 1.227 1.00 95.75 128 GLU A N 1
ATOM 1026 C CA . GLU A 1 128 ? -4.867 13.444 1.060 1.00 95.75 128 GLU A CA 1
ATOM 1027 C C . GLU A 1 128 ? -5.623 12.636 0.003 1.00 95.75 128 GLU A C 1
ATOM 1029 O O . GLU A 1 128 ? -6.792 12.306 0.199 1.00 95.75 128 GLU A O 1
ATOM 1034 N N . TRP A 1 129 ? -4.956 12.307 -1.107 1.00 95.94 129 TRP A N 1
ATOM 1035 C CA . TRP A 1 129 ? -5.501 11.420 -2.128 1.00 95.94 129 TRP A CA 1
ATOM 1036 C C . TRP A 1 129 ? -5.752 10.024 -1.554 1.00 95.94 129 TRP A C 1
ATOM 1038 O O . TRP A 1 129 ? -6.885 9.554 -1.589 1.00 95.94 129 TRP A O 1
ATOM 1048 N N . ALA A 1 130 ? -4.740 9.391 -0.953 1.00 96.12 130 ALA A N 1
ATOM 1049 C CA . ALA A 1 130 ? -4.853 8.030 -0.435 1.00 96.12 130 ALA A CA 1
ATOM 1050 C C . ALA A 1 130 ? -5.963 7.904 0.623 1.00 96.12 130 ALA A C 1
ATOM 1052 O O . ALA A 1 130 ? -6.686 6.911 0.626 1.00 96.12 130 ALA A O 1
ATOM 1053 N N . ALA A 1 131 ? -6.158 8.921 1.469 1.00 95.75 131 ALA A N 1
ATOM 1054 C CA . ALA A 1 131 ? -7.221 8.954 2.476 1.00 95.75 131 ALA A CA 1
ATOM 1055 C C . ALA A 1 131 ? -8.646 8.929 1.887 1.00 95.75 131 ALA A C 1
ATOM 1057 O O . ALA A 1 131 ? -9.579 8.516 2.57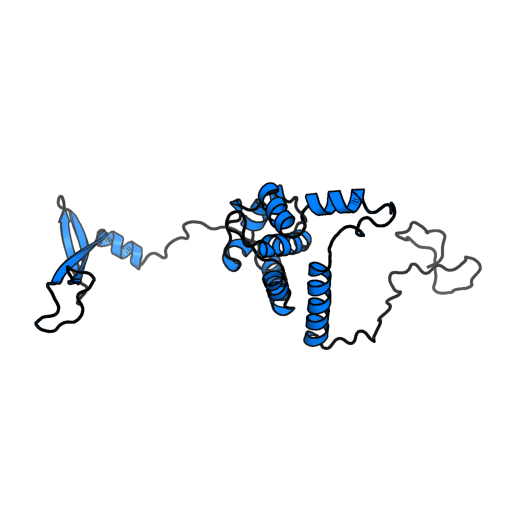3 1.00 95.75 131 ALA A O 1
ATOM 1058 N N . LYS A 1 132 ? -8.823 9.353 0.629 1.00 95.44 132 LYS A N 1
ATOM 1059 C CA . LYS A 1 132 ? -10.100 9.286 -0.104 1.00 95.44 132 LYS A CA 1
ATOM 1060 C C . LYS A 1 132 ? -10.291 7.960 -0.842 1.00 95.44 132 LYS A C 1
ATOM 1062 O O . LYS A 1 132 ? -11.286 7.790 -1.535 1.00 95.44 132 LYS A O 1
ATOM 1067 N N . THR A 1 133 ? -9.358 7.024 -0.705 1.00 96.38 133 THR A N 1
ATOM 1068 C CA . THR A 1 133 ? -9.404 5.699 -1.331 1.00 96.38 133 THR A CA 1
ATOM 1069 C C . THR A 1 133 ? -9.500 4.609 -0.266 1.00 96.38 133 THR A C 1
ATOM 1071 O O . THR A 1 133 ? -9.285 4.858 0.920 1.00 96.38 133 THR A O 1
ATOM 1074 N N . VAL A 1 134 ? -9.766 3.373 -0.680 1.00 96.69 134 VAL A N 1
ATOM 1075 C CA . VAL A 1 134 ? -9.708 2.198 0.212 1.00 96.69 134 VAL A CA 1
ATOM 1076 C C . VAL A 1 134 ? -8.292 1.652 0.447 1.00 96.69 134 VAL A C 1
ATOM 1078 O O . VAL A 1 134 ? -8.104 0.772 1.287 1.00 96.69 134 VAL A O 1
ATOM 1081 N N . LEU A 1 135 ? -7.280 2.174 -0.258 1.00 96.88 135 LEU A N 1
ATOM 1082 C CA . LEU A 1 135 ? -5.895 1.688 -0.194 1.00 96.88 135 LEU A CA 1
ATOM 1083 C C . LEU A 1 135 ? -5.311 1.633 1.233 1.00 96.88 135 LEU A C 1
ATOM 1085 O O . LEU A 1 135 ? -4.678 0.626 1.553 1.00 96.88 135 LEU A O 1
ATOM 1089 N N . PRO A 1 136 ? -5.519 2.636 2.115 1.00 97.00 136 PRO A N 1
ATOM 1090 C CA . PRO A 1 136 ? -4.966 2.607 3.472 1.00 97.00 136 PRO A CA 1
ATOM 1091 C C . PRO A 1 136 ? -5.441 1.408 4.299 1.00 97.00 136 PRO A C 1
ATOM 1093 O O . PRO A 1 136 ? -4.663 0.848 5.071 1.00 97.00 136 PRO A O 1
ATOM 1096 N N . GLU A 1 137 ? -6.700 0.996 4.119 1.00 95.38 137 GLU A N 1
ATOM 1097 C CA . GLU A 1 137 ? -7.294 -0.131 4.842 1.00 95.38 137 GLU A CA 1
ATOM 1098 C C . GLU A 1 137 ? -6.792 -1.465 4.300 1.00 95.38 137 GLU A C 1
ATOM 1100 O O . GLU A 1 137 ? -6.331 -2.301 5.074 1.00 95.38 137 GLU A O 1
ATOM 1105 N N . ILE A 1 138 ? -6.818 -1.648 2.976 1.00 95.69 138 ILE A N 1
ATOM 1106 C CA . ILE A 1 138 ? -6.428 -2.927 2.365 1.00 95.69 138 ILE A CA 1
ATOM 1107 C C . ILE A 1 138 ? -4.911 -3.166 2.430 1.00 95.69 138 ILE A C 1
ATOM 1109 O O . ILE A 1 138 ? -4.479 -4.307 2.552 1.00 95.69 138 ILE A O 1
ATOM 1113 N N . MET A 1 139 ? -4.092 -2.108 2.387 1.00 96.00 139 MET A N 1
ATOM 1114 C CA . MET A 1 139 ? -2.626 -2.205 2.450 1.00 96.00 139 MET A CA 1
ATOM 1115 C C . MET A 1 139 ? -2.057 -1.960 3.860 1.00 96.00 139 MET A C 1
ATOM 1117 O O . MET A 1 139 ? -0.842 -2.064 4.059 1.00 96.00 139 MET A O 1
ATOM 1121 N N . GLY A 1 140 ? -2.896 -1.596 4.835 1.00 96.25 140 GLY A N 1
ATOM 1122 C CA . GLY A 1 140 ? -2.510 -1.401 6.233 1.00 96.25 140 GLY A CA 1
ATOM 1123 C C . GLY A 1 140 ? -1.478 -0.290 6.446 1.00 96.25 140 GLY A C 1
ATOM 1124 O O . GLY A 1 140 ? -0.383 -0.551 6.950 1.00 96.25 140 GLY A O 1
ATOM 1125 N N . PHE A 1 141 ? -1.796 0.947 6.060 1.00 96.19 141 PHE A N 1
ATOM 1126 C CA . PHE A 1 141 ? -0.947 2.114 6.326 1.00 96.19 141 PHE A CA 1
ATOM 1127 C C . PHE A 1 141 ? -1.758 3.344 6.753 1.00 96.19 141 PHE A C 1
ATOM 1129 O O . PHE A 1 141 ? -2.952 3.450 6.494 1.00 96.19 141 PHE A O 1
ATOM 1136 N N . ASP A 1 142 ? -1.093 4.303 7.400 1.00 96.25 142 ASP A N 1
ATOM 1137 C CA . ASP A 1 142 ? -1.699 5.585 7.769 1.00 96.25 142 ASP A CA 1
ATOM 1138 C C . ASP A 1 142 ? -1.447 6.627 6.674 1.00 96.25 142 ASP A C 1
ATOM 1140 O O . ASP A 1 142 ? -0.316 7.082 6.482 1.00 96.25 142 ASP A O 1
ATOM 1144 N N . ALA A 1 143 ? -2.509 7.023 5.969 1.00 96.00 143 ALA A N 1
ATOM 1145 C CA . ALA A 1 143 ? -2.437 7.993 4.880 1.00 96.00 143 ALA A CA 1
ATOM 1146 C C . ALA A 1 143 ? -1.874 9.356 5.316 1.00 96.00 143 ALA A C 1
ATOM 1148 O O . ALA A 1 143 ? -1.222 10.026 4.520 1.00 96.00 143 ALA A O 1
ATOM 1149 N N . LYS A 1 144 ? -2.035 9.759 6.586 1.00 95.00 144 LYS A N 1
ATOM 1150 C CA . LYS A 1 144 ? -1.496 11.037 7.094 1.00 95.00 144 LYS A CA 1
ATOM 1151 C C . LYS A 1 144 ? 0.029 11.081 7.094 1.00 95.00 144 LYS A C 1
ATOM 1153 O O . LYS A 1 144 ? 0.621 12.157 7.141 1.00 95.00 144 LYS A O 1
ATOM 1158 N N . LYS A 1 145 ? 0.670 9.914 7.068 1.00 94.81 145 LYS A N 1
ATOM 1159 C CA . LYS A 1 145 ? 2.128 9.785 7.049 1.00 94.81 145 LYS A CA 1
ATOM 1160 C C . LYS A 1 145 ? 2.704 9.791 5.636 1.00 94.81 145 LYS A C 1
ATOM 1162 O O . LYS A 1 145 ? 3.923 9.762 5.509 1.00 94.81 145 LYS A O 1
ATOM 1167 N N . LEU A 1 146 ? 1.856 9.844 4.605 1.00 94.75 146 LEU A N 1
ATOM 1168 C CA . LEU A 1 146 ? 2.254 10.015 3.211 1.00 94.75 146 LEU A CA 1
ATOM 1169 C C . LEU A 1 146 ? 2.295 11.502 2.855 1.00 94.75 146 LEU A C 1
ATOM 1171 O O . LEU A 1 146 ? 1.271 12.143 2.639 1.00 94.75 146 LEU A O 1
ATOM 1175 N N . ASN A 1 147 ? 3.503 12.035 2.774 1.00 94.69 147 ASN A N 1
ATOM 1176 C CA . ASN A 1 147 ? 3.808 13.392 2.324 1.00 94.69 147 ASN A CA 1
ATOM 1177 C C . ASN A 1 147 ? 5.138 13.406 1.560 1.00 94.69 147 ASN A C 1
ATOM 1179 O O . ASN A 1 147 ? 5.841 12.388 1.506 1.00 94.69 147 ASN A O 1
ATOM 1183 N N . SER A 1 148 ? 5.519 14.563 1.013 1.00 94.44 148 SER A N 1
ATOM 1184 C CA . SER A 1 148 ? 6.723 14.696 0.189 1.00 94.44 148 SER A CA 1
ATOM 1185 C C . SER A 1 148 ? 7.979 14.227 0.929 1.00 94.44 148 SER A C 1
ATOM 1187 O O . SER A 1 148 ? 8.738 13.409 0.417 1.00 94.44 148 SER A O 1
ATOM 1189 N N . LYS A 1 149 ? 8.151 14.653 2.185 1.00 95.19 149 LYS A N 1
ATOM 1190 C CA . LYS A 1 149 ? 9.302 14.288 3.024 1.00 95.19 149 LYS A CA 1
ATOM 1191 C C . LYS A 1 149 ? 9.399 12.776 3.235 1.00 95.19 149 LYS A C 1
ATOM 1193 O O . LYS A 1 149 ? 10.459 12.187 3.053 1.00 95.19 149 LYS A O 1
ATOM 1198 N N . SER A 1 150 ? 8.288 12.146 3.611 1.00 95.50 150 SER A N 1
ATOM 1199 C CA . SER A 1 150 ? 8.242 10.701 3.845 1.00 95.50 150 SER A CA 1
ATOM 1200 C C . SER A 1 150 ? 8.526 9.890 2.581 1.00 95.50 150 SER A C 1
ATOM 1202 O O . SER A 1 150 ? 9.228 8.887 2.658 1.00 95.50 150 SER A O 1
ATOM 1204 N N . PHE A 1 151 ? 8.028 10.361 1.432 1.00 95.50 151 PHE A N 1
ATOM 1205 C CA . PHE A 1 151 ? 8.246 9.737 0.136 1.00 95.50 151 PHE A CA 1
ATOM 1206 C C . PHE A 1 151 ? 9.727 9.791 -0.235 1.00 95.50 151 PHE A C 1
ATOM 1208 O O . PHE A 1 151 ? 10.321 8.746 -0.471 1.00 95.50 151 PHE A O 1
ATOM 1215 N N . TRP A 1 152 ? 10.335 10.981 -0.210 1.00 94.56 152 TRP A N 1
ATOM 1216 C CA . TRP A 1 152 ? 11.725 11.150 -0.633 1.00 94.56 152 TRP A CA 1
ATOM 1217 C C . TRP A 1 152 ? 12.715 10.398 0.251 1.00 94.56 152 TRP A C 1
ATOM 1219 O O . TRP A 1 152 ? 13.643 9.799 -0.274 1.00 94.56 152 TRP A O 1
ATOM 1229 N N . TYR A 1 153 ? 12.497 10.337 1.567 1.00 94.81 153 TYR A N 1
ATOM 1230 C CA . TYR A 1 153 ? 13.356 9.511 2.422 1.00 94.81 153 TYR A CA 1
ATOM 1231 C C . TYR A 1 153 ? 13.177 8.012 2.193 1.00 94.81 153 TYR A C 1
ATOM 1233 O O . TYR A 1 153 ? 14.152 7.275 2.258 1.00 94.81 153 TYR A O 1
ATOM 1241 N N . ALA A 1 154 ? 11.953 7.548 1.930 1.00 93.75 154 ALA A N 1
ATOM 1242 C CA . ALA A 1 154 ? 11.731 6.143 1.603 1.00 93.75 154 ALA A CA 1
ATOM 1243 C C . ALA A 1 154 ? 12.365 5.763 0.256 1.00 93.75 154 ALA A C 1
ATOM 1245 O O . ALA A 1 154 ? 12.847 4.644 0.112 1.00 93.75 154 ALA A O 1
ATOM 1246 N N . THR A 1 155 ? 12.380 6.677 -0.721 1.00 91.00 155 THR A N 1
ATOM 1247 C CA . THR A 1 155 ? 13.058 6.451 -2.003 1.00 91.00 155 THR A CA 1
ATOM 1248 C C . THR A 1 155 ? 14.573 6.578 -1.895 1.00 91.00 155 THR A C 1
ATOM 1250 O O . THR A 1 155 ? 15.261 5.820 -2.562 1.00 91.00 155 THR A O 1
ATOM 1253 N N . ASP A 1 156 ? 15.093 7.475 -1.049 1.00 91.50 156 ASP A N 1
ATOM 1254 C CA . ASP A 1 156 ? 16.539 7.669 -0.831 1.00 91.50 156 ASP A CA 1
ATOM 1255 C C . ASP A 1 156 ? 17.205 6.444 -0.177 1.00 91.50 156 ASP A C 1
ATOM 1257 O O . ASP A 1 156 ? 18.365 6.152 -0.443 1.00 91.50 156 ASP A O 1
ATOM 1261 N N . ASP A 1 157 ? 16.445 5.661 0.601 1.00 89.69 157 ASP A N 1
ATOM 1262 C CA . ASP A 1 157 ? 16.892 4.358 1.122 1.00 89.69 157 ASP A CA 1
ATOM 1263 C C . ASP A 1 157 ? 17.137 3.308 0.019 1.00 89.69 157 ASP A C 1
ATOM 1265 O O . ASP A 1 157 ? 17.780 2.292 0.275 1.00 89.69 157 ASP A O 1
ATOM 1269 N N . VAL A 1 158 ? 16.569 3.511 -1.174 1.00 87.69 158 VAL A N 1
ATOM 1270 C CA . VAL A 1 158 ? 16.660 2.587 -2.318 1.00 87.69 158 VAL A CA 1
ATOM 1271 C C . VAL A 1 158 ? 17.585 3.153 -3.388 1.00 87.69 158 VAL A C 1
ATOM 1273 O O . VAL A 1 158 ? 18.433 2.443 -3.911 1.00 87.69 158 VAL A O 1
ATOM 1276 N N . ILE A 1 159 ? 17.420 4.438 -3.700 1.00 86.19 159 ILE A N 1
ATOM 1277 C CA . ILE A 1 159 ? 18.218 5.188 -4.663 1.00 86.19 159 ILE A CA 1
ATOM 1278 C C . ILE A 1 159 ? 18.783 6.404 -3.939 1.00 86.19 159 ILE A C 1
ATOM 1280 O O . ILE A 1 159 ? 18.128 7.447 -3.867 1.00 86.19 159 ILE A O 1
ATOM 1284 N N . SER A 1 160 ? 19.993 6.277 -3.396 1.00 86.50 160 SER A N 1
ATOM 1285 C CA . SER A 1 160 ? 20.581 7.375 -2.633 1.00 86.50 160 SER A CA 1
ATOM 1286 C C . SER A 1 160 ? 20.954 8.539 -3.542 1.00 86.50 160 SER A C 1
ATOM 1288 O O . SER A 1 160 ? 21.809 8.411 -4.419 1.00 86.50 160 SER A O 1
ATOM 1290 N N . GLN A 1 161 ? 20.389 9.715 -3.273 1.00 81.31 161 GLN A N 1
ATOM 1291 C CA . GLN A 1 161 ? 20.729 10.944 -3.984 1.00 81.31 161 GLN A CA 1
ATOM 1292 C C . GLN A 1 161 ? 22.231 11.244 -3.897 1.00 81.31 161 GLN A C 1
ATOM 1294 O O . GLN A 1 161 ? 22.838 11.660 -4.880 1.00 81.31 161 GLN A O 1
ATOM 1299 N N . LYS A 1 162 ? 22.849 10.981 -2.742 1.00 81.81 162 LYS A N 1
ATOM 1300 C CA . LYS A 1 162 ? 24.281 11.215 -2.532 1.00 81.81 162 LYS A CA 1
ATOM 1301 C C . LYS A 1 162 ? 25.149 10.338 -3.433 1.00 81.81 162 LYS A C 1
ATOM 1303 O O . LYS A 1 162 ? 26.195 10.785 -3.897 1.00 81.81 162 LYS A O 1
ATOM 1308 N N . ASP A 1 163 ? 24.751 9.089 -3.652 1.00 79.94 163 ASP A N 1
ATOM 1309 C CA . ASP A 1 163 ? 25.504 8.179 -4.517 1.00 79.94 163 ASP A CA 1
ATOM 1310 C C . ASP A 1 163 ? 25.285 8.510 -5.997 1.00 79.94 163 ASP A C 1
ATOM 1312 O O . ASP A 1 163 ? 26.236 8.455 -6.780 1.00 79.94 163 ASP A O 1
ATOM 1316 N N . LEU A 1 164 ? 24.088 8.986 -6.361 1.00 77.19 164 LEU A N 1
ATOM 1317 C CA . LEU A 1 164 ? 23.828 9.552 -7.687 1.00 77.19 164 LEU A CA 1
ATOM 1318 C C . LEU A 1 164 ? 24.690 10.792 -7.967 1.00 77.19 164 LEU A C 1
ATOM 1320 O O . LEU A 1 164 ? 25.254 10.906 -9.051 1.00 77.19 164 LEU A O 1
ATOM 1324 N N . GLU A 1 165 ? 24.808 11.712 -7.006 1.00 76.19 165 GLU A N 1
ATOM 1325 C CA . GLU A 1 165 ? 25.627 12.928 -7.130 1.00 76.19 165 GLU A CA 1
ATOM 1326 C C . GLU A 1 165 ? 27.108 12.589 -7.334 1.00 76.19 165 GLU A C 1
ATOM 1328 O O . GLU A 1 165 ? 27.701 13.040 -8.310 1.00 76.19 165 GLU A O 1
ATOM 1333 N N . LYS A 1 166 ? 27.679 11.697 -6.511 1.00 74.69 166 LYS A N 1
ATOM 1334 C CA . LYS A 1 166 ? 29.064 11.223 -6.704 1.00 74.69 166 LYS A CA 1
ATOM 1335 C C . LYS A 1 166 ? 29.276 10.597 -8.080 1.00 74.69 166 LYS A C 1
ATOM 1337 O O . LYS A 1 166 ? 30.317 10.795 -8.695 1.00 74.69 166 LYS A O 1
ATOM 1342 N N . THR A 1 167 ? 28.316 9.801 -8.543 1.00 70.19 167 THR A N 1
ATOM 1343 C CA . THR A 1 167 ? 28.437 9.096 -9.823 1.00 70.19 167 THR A CA 1
ATOM 1344 C C . THR A 1 167 ? 28.343 10.070 -10.997 1.00 70.19 167 THR A C 1
ATOM 1346 O O . THR A 1 167 ? 29.057 9.893 -11.979 1.00 70.19 167 THR A O 1
ATOM 1349 N N . ARG A 1 168 ? 27.548 11.144 -10.882 1.00 69.06 168 ARG A N 1
ATOM 1350 C CA . ARG A 1 168 ? 27.4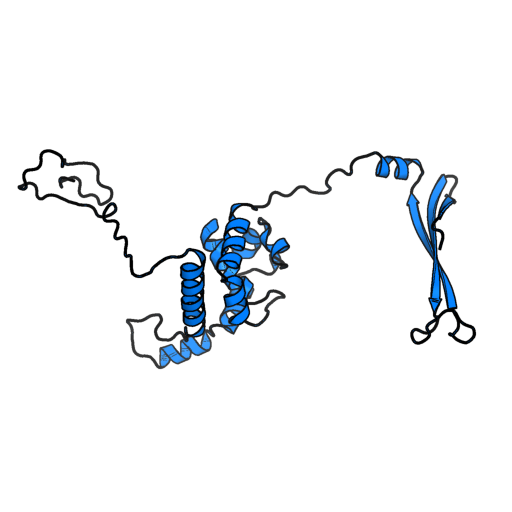93 12.246 -11.860 1.00 69.06 168 ARG A CA 1
ATOM 1351 C C . ARG A 1 168 ? 28.773 13.074 -11.899 1.00 69.06 168 ARG A C 1
ATOM 1353 O O . ARG A 1 168 ? 29.198 13.452 -12.982 1.00 69.06 168 ARG A O 1
ATOM 1360 N N . ASP A 1 169 ? 29.409 13.301 -10.751 1.00 65.62 169 ASP A N 1
ATOM 1361 C CA . ASP A 1 169 ? 30.712 13.978 -10.696 1.00 65.62 169 ASP A CA 1
ATOM 1362 C C . ASP A 1 169 ? 31.820 13.157 -11.390 1.00 65.62 169 ASP A C 1
ATOM 1364 O O . ASP A 1 169 ? 32.812 13.714 -11.858 1.00 65.62 169 ASP A O 1
ATOM 1368 N N . ILE A 1 170 ? 31.652 11.830 -11.475 1.00 65.62 170 ILE A N 1
ATOM 1369 C CA . ILE A 1 170 ? 32.596 10.901 -12.117 1.00 65.62 170 ILE A CA 1
ATOM 1370 C C . ILE A 1 170 ? 32.250 10.657 -13.600 1.00 65.62 170 ILE A C 1
ATOM 1372 O O . ILE A 1 170 ? 33.149 10.516 -14.430 1.00 65.62 170 ILE A O 1
ATOM 1376 N N . ALA A 1 171 ? 30.964 10.588 -13.953 1.00 58.31 171 ALA A N 1
ATOM 1377 C CA . ALA A 1 171 ? 30.491 10.258 -15.294 1.00 58.31 171 ALA A CA 1
ATOM 1378 C C . ALA A 1 171 ? 30.334 11.513 -16.171 1.00 58.31 171 ALA A C 1
ATOM 1380 O O . ALA A 1 171 ? 29.313 12.196 -16.154 1.00 58.31 171 ALA A O 1
ATOM 1381 N N . VAL A 1 172 ? 31.339 11.780 -17.008 1.00 56.97 172 VAL A N 1
ATOM 1382 C CA . VAL A 1 172 ? 31.296 12.816 -18.054 1.00 56.97 172 VAL A CA 1
ATOM 1383 C C . VAL A 1 172 ? 30.518 12.285 -19.265 1.00 56.97 172 VAL A C 1
ATOM 1385 O O . VAL A 1 172 ? 31.098 11.845 -20.254 1.00 56.97 172 VAL A O 1
ATOM 1388 N N . SER A 1 173 ? 29.190 12.271 -19.190 1.00 54.44 173 SER A N 1
ATOM 1389 C CA . SER A 1 173 ? 28.334 12.059 -20.362 1.00 54.44 173 SER A CA 1
ATOM 1390 C C . SER A 1 173 ? 27.067 12.896 -20.223 1.00 54.44 173 SER A C 1
ATOM 1392 O O . SER A 1 173 ? 26.139 12.531 -19.509 1.00 54.44 173 SER A O 1
ATOM 1394 N N . GLU A 1 174 ? 27.030 14.036 -20.915 1.00 55.38 174 GLU A N 1
ATOM 1395 C CA . GLU A 1 174 ? 25.905 14.987 -20.894 1.00 55.38 174 GLU A CA 1
ATOM 1396 C C . GLU A 1 174 ? 24.613 14.426 -21.522 1.00 55.38 174 GLU A C 1
ATOM 1398 O O . GLU A 1 174 ? 23.547 15.021 -21.373 1.00 55.38 174 GLU A O 1
ATOM 1403 N N . ASN A 1 175 ? 24.685 13.277 -22.205 1.00 55.66 175 ASN A N 1
ATOM 1404 C CA . ASN A 1 175 ? 23.598 12.769 -23.045 1.00 55.66 175 ASN A CA 1
ATOM 1405 C C . ASN A 1 175 ? 22.770 11.640 -22.418 1.00 55.66 175 ASN A C 1
ATOM 1407 O O . ASN A 1 175 ? 21.753 11.264 -22.998 1.00 55.66 175 ASN A O 1
ATOM 1411 N N . ASP A 1 176 ? 23.163 11.107 -21.257 1.00 59.03 176 ASP A N 1
ATOM 1412 C CA . ASP A 1 176 ? 22.417 10.030 -20.604 1.00 59.03 176 ASP A CA 1
ATOM 1413 C C . ASP A 1 176 ? 22.129 10.360 -19.134 1.00 59.03 176 ASP A C 1
ATOM 1415 O O . ASP A 1 176 ? 22.920 10.105 -18.227 1.00 59.03 176 ASP A O 1
ATOM 1419 N N . ILE A 1 177 ? 20.949 10.948 -18.911 1.00 55.81 177 ILE A N 1
ATOM 1420 C CA . ILE A 1 177 ? 20.436 11.381 -17.600 1.00 55.81 177 ILE A CA 1
ATOM 1421 C C . ILE A 1 177 ? 20.340 10.198 -16.611 1.00 55.81 177 ILE A C 1
ATOM 1423 O O . ILE A 1 177 ? 20.308 10.412 -15.392 1.00 55.81 177 ILE A O 1
ATOM 1427 N N . PHE A 1 178 ? 20.316 8.960 -17.122 1.00 55.03 178 PHE A N 1
ATOM 1428 C CA . PHE A 1 178 ? 20.143 7.727 -16.358 1.00 55.03 178 PHE A CA 1
ATOM 1429 C C . PHE A 1 178 ? 21.436 6.924 -16.164 1.00 55.03 178 PHE A C 1
ATOM 1431 O O . PHE A 1 178 ? 21.446 6.032 -15.320 1.00 55.03 178 PHE A O 1
ATOM 1438 N N . ALA A 1 179 ? 22.539 7.264 -16.842 1.00 54.25 179 ALA A N 1
ATOM 1439 C CA . ALA A 1 179 ? 23.792 6.495 -16.792 1.00 54.25 179 ALA A CA 1
ATOM 1440 C C . ALA A 1 179 ? 24.413 6.363 -15.387 1.00 54.25 179 ALA A C 1
ATOM 1442 O O . ALA A 1 179 ? 25.240 5.487 -15.152 1.00 54.25 179 ALA A O 1
ATOM 1443 N N . SER A 1 180 ? 24.033 7.237 -14.452 1.00 52.19 180 SER A N 1
ATOM 1444 C CA . SER A 1 180 ? 24.550 7.259 -13.078 1.00 52.19 180 SER A CA 1
ATOM 1445 C C . SER A 1 180 ? 23.650 6.567 -12.051 1.00 52.19 180 SER A C 1
ATOM 1447 O O . SER A 1 180 ? 23.975 6.584 -10.865 1.00 52.19 180 SER A O 1
ATOM 1449 N N . ILE A 1 181 ? 22.500 6.027 -12.463 1.00 61.94 181 ILE A N 1
ATOM 1450 C CA . ILE A 1 181 ? 21.593 5.313 -11.563 1.00 61.94 181 ILE A CA 1
ATOM 1451 C C . ILE A 1 181 ? 21.999 3.841 -11.563 1.00 61.94 181 ILE A C 1
ATOM 1453 O O . ILE A 1 181 ? 21.977 3.209 -12.614 1.00 61.94 181 ILE A O 1
ATOM 1457 N N . ASP A 1 182 ? 22.341 3.293 -10.392 1.00 69.75 182 ASP A N 1
ATOM 1458 C CA . ASP A 1 182 ? 22.357 1.839 -10.207 1.00 69.75 182 ASP A CA 1
ATOM 1459 C C . ASP A 1 182 ? 20.907 1.343 -10.280 1.00 69.75 182 ASP A C 1
ATOM 1461 O O . ASP A 1 182 ? 20.164 1.313 -9.296 1.00 69.75 182 ASP A O 1
ATOM 1465 N N . ASP A 1 183 ? 20.469 1.074 -11.506 1.00 75.75 183 ASP A N 1
ATOM 1466 C CA . ASP A 1 183 ? 19.117 0.659 -11.844 1.00 75.75 183 ASP A CA 1
ATOM 1467 C C . ASP A 1 183 ? 18.967 -0.863 -11.854 1.00 75.75 183 ASP A C 1
ATOM 1469 O O . ASP A 1 183 ? 17.901 -1.363 -12.213 1.00 75.75 183 ASP A O 1
ATOM 1473 N N . THR A 1 184 ? 19.990 -1.600 -11.403 1.00 85.50 184 THR A N 1
ATOM 1474 C CA . THR A 1 184 ? 20.018 -3.067 -11.390 1.00 85.50 184 THR A CA 1
ATOM 1475 C C . THR A 1 184 ? 18.772 -3.633 -10.713 1.00 85.50 184 THR A C 1
ATOM 1477 O O . THR A 1 184 ? 18.087 -4.478 -11.283 1.00 85.50 184 THR A O 1
ATOM 1480 N N . ILE A 1 185 ? 18.398 -3.071 -9.557 1.00 88.38 185 ILE A N 1
ATOM 1481 C CA . ILE A 1 185 ? 17.175 -3.438 -8.828 1.00 88.38 185 ILE A CA 1
ATOM 1482 C C . ILE A 1 185 ? 15.921 -3.260 -9.698 1.00 88.38 185 ILE A C 1
ATOM 1484 O O . ILE A 1 185 ? 15.047 -4.126 -9.719 1.00 88.38 185 ILE A O 1
ATOM 1488 N N . PHE A 1 186 ? 15.799 -2.139 -10.414 1.00 90.12 186 PHE A N 1
ATOM 1489 C CA . PHE A 1 186 ? 14.614 -1.863 -11.231 1.00 90.12 186 PHE A CA 1
ATOM 1490 C C . PHE A 1 186 ? 14.577 -2.710 -12.494 1.00 90.12 186 PHE A C 1
ATOM 1492 O O . PHE A 1 186 ? 13.495 -3.157 -12.861 1.00 90.12 186 PHE A O 1
ATOM 1499 N N . ARG A 1 187 ? 15.731 -2.995 -13.106 1.00 91.12 187 ARG A N 1
ATOM 1500 C CA . ARG A 1 187 ? 15.836 -3.921 -14.240 1.00 91.12 187 ARG A CA 1
ATOM 1501 C C . ARG A 1 187 ? 15.458 -5.341 -13.845 1.00 91.12 187 ARG A C 1
ATOM 1503 O O . ARG A 1 187 ? 14.753 -6.011 -14.590 1.00 91.12 187 ARG A O 1
ATOM 1510 N N . GLU A 1 188 ? 15.885 -5.803 -12.671 1.00 93.12 188 GLU A N 1
ATOM 1511 C CA . GLU A 1 188 ? 15.487 -7.112 -12.142 1.00 93.12 188 GLU A CA 1
ATOM 1512 C C . GLU A 1 188 ? 13.973 -7.187 -11.913 1.00 93.12 188 GLU A C 1
ATOM 1514 O O . GLU A 1 188 ? 13.334 -8.160 -12.327 1.00 93.12 188 GLU A O 1
ATOM 1519 N N . ILE A 1 189 ? 13.384 -6.144 -11.315 1.00 94.88 189 ILE A N 1
ATOM 1520 C CA . ILE A 1 189 ? 11.929 -6.038 -11.143 1.00 94.88 189 ILE A CA 1
ATOM 1521 C C . ILE A 1 189 ? 11.224 -6.027 -12.505 1.00 94.88 189 ILE A C 1
ATOM 1523 O O . ILE A 1 189 ? 10.247 -6.750 -12.677 1.00 94.88 189 ILE A O 1
ATOM 1527 N N . GLU A 1 190 ? 11.694 -5.224 -13.459 1.00 94.94 190 GLU A N 1
ATOM 1528 C CA . GLU A 1 190 ? 11.103 -5.081 -14.792 1.00 94.94 190 GLU A CA 1
ATOM 1529 C C . GLU A 1 190 ? 11.130 -6.399 -15.567 1.00 94.94 190 GLU A C 1
ATOM 1531 O O . GLU A 1 190 ? 10.077 -6.869 -15.998 1.00 94.94 190 GLU A O 1
ATOM 1536 N N . ASN A 1 191 ? 12.298 -7.034 -15.683 1.00 95.38 191 ASN A N 1
ATOM 1537 C CA . ASN A 1 191 ? 12.451 -8.303 -16.394 1.00 95.38 191 ASN A CA 1
ATOM 1538 C C . ASN A 1 191 ? 11.554 -9.384 -15.783 1.00 95.38 191 ASN A C 1
ATOM 1540 O O . ASN A 1 191 ? 10.781 -10.025 -16.495 1.00 95.38 191 ASN A O 1
ATOM 1544 N N . SER A 1 192 ? 11.581 -9.524 -14.454 1.00 97.12 192 SER A N 1
ATOM 1545 C CA . SER A 1 192 ? 10.755 -10.512 -13.752 1.00 97.12 192 SER A CA 1
ATOM 1546 C C . SER A 1 192 ? 9.258 -10.232 -13.912 1.00 97.12 192 SER A C 1
ATOM 1548 O O . SER A 1 192 ? 8.450 -11.152 -14.038 1.00 97.12 192 SER A O 1
ATOM 1550 N N . LEU A 1 193 ? 8.858 -8.956 -13.918 1.00 97.00 193 LEU A N 1
ATOM 1551 C CA . LEU A 1 193 ? 7.468 -8.565 -14.129 1.00 97.00 193 LEU A CA 1
ATOM 1552 C C . LEU A 1 193 ? 7.007 -8.904 -15.550 1.00 97.00 193 LEU A C 1
ATOM 1554 O O . LEU A 1 193 ? 5.906 -9.428 -15.718 1.00 97.00 193 LEU A O 1
ATOM 1558 N N . ILE A 1 194 ? 7.831 -8.622 -16.560 1.00 95.38 194 ILE A N 1
ATOM 1559 C CA . ILE A 1 194 ? 7.535 -8.957 -17.957 1.00 95.38 194 ILE A CA 1
ATOM 1560 C C . ILE A 1 194 ? 7.393 -10.470 -18.107 1.00 95.38 194 ILE A C 1
ATOM 1562 O O . ILE A 1 194 ? 6.398 -10.924 -18.668 1.00 95.38 194 ILE A O 1
ATOM 1566 N N . GLU A 1 195 ? 8.312 -11.258 -17.549 1.00 94.88 195 GLU A N 1
ATOM 1567 C CA . GLU A 1 195 ? 8.216 -12.722 -17.552 1.00 94.88 195 GLU A CA 1
ATOM 1568 C C . GLU A 1 195 ? 6.909 -13.216 -16.916 1.00 94.88 195 GLU A C 1
ATOM 1570 O O . GLU A 1 195 ? 6.217 -14.061 -17.495 1.00 94.88 195 GLU A O 1
ATOM 1575 N N . ASN A 1 196 ? 6.517 -12.650 -15.769 1.00 96.44 196 ASN A N 1
ATOM 1576 C CA . ASN A 1 196 ? 5.250 -12.980 -15.114 1.00 96.44 196 ASN A CA 1
ATOM 1577 C C . ASN A 1 196 ? 4.041 -12.662 -16.003 1.00 96.44 196 ASN A C 1
ATOM 1579 O O . ASN A 1 196 ? 3.121 -13.475 -16.095 1.00 96.44 196 ASN A O 1
ATOM 1583 N N . ILE A 1 197 ? 4.033 -11.501 -16.662 1.00 94.75 197 ILE A N 1
ATOM 1584 C CA . ILE A 1 197 ? 2.946 -11.070 -17.552 1.00 94.75 197 ILE A CA 1
ATOM 1585 C C . ILE A 1 197 ? 2.869 -11.979 -18.779 1.00 94.75 197 ILE A C 1
ATOM 1587 O O . ILE A 1 197 ? 1.790 -12.493 -19.077 1.00 94.75 197 ILE A O 1
ATOM 1591 N N . LEU A 1 198 ? 3.993 -12.215 -19.464 1.00 93.38 198 LEU A N 1
ATOM 1592 C CA . LEU A 1 198 ? 4.048 -13.077 -20.646 1.00 93.38 198 LEU A CA 1
ATOM 1593 C C . LEU A 1 198 ? 3.531 -14.479 -20.321 1.00 93.38 198 LEU A C 1
ATOM 1595 O O . LEU A 1 198 ? 2.689 -15.013 -21.038 1.00 93.38 198 LEU A O 1
ATOM 1599 N N . LYS A 1 199 ? 3.968 -15.040 -19.190 1.00 93.00 199 LYS A N 1
ATOM 1600 C CA . LYS A 1 199 ? 3.531 -16.359 -18.734 1.00 93.00 199 LYS A CA 1
ATOM 1601 C C . LYS A 1 199 ? 2.054 -16.390 -18.348 1.00 93.00 199 LYS A C 1
ATOM 1603 O O . LYS A 1 199 ? 1.365 -17.347 -18.679 1.00 93.00 199 LYS A O 1
ATOM 1608 N N . LYS A 1 200 ? 1.564 -15.376 -17.633 1.00 93.06 200 LYS A N 1
ATOM 1609 C CA . LYS A 1 200 ? 0.179 -15.324 -17.140 1.00 93.06 200 LYS A CA 1
ATOM 1610 C C . LYS A 1 200 ? -0.840 -15.174 -18.265 1.00 93.06 200 LYS A C 1
ATOM 1612 O O . LYS A 1 200 ? -1.911 -15.766 -18.187 1.00 93.06 200 LYS A O 1
ATOM 1617 N N . TYR A 1 201 ? -0.522 -14.358 -19.263 1.00 91.56 201 TYR A N 1
ATOM 1618 C CA . TYR A 1 201 ? -1.419 -14.057 -20.378 1.00 91.56 201 TYR A CA 1
ATOM 1619 C C . TYR A 1 201 ? -1.100 -14.866 -21.640 1.00 91.56 201 TYR A C 1
ATOM 1621 O O . TYR A 1 201 ? -1.689 -14.596 -22.683 1.00 91.56 201 TYR A O 1
ATOM 1629 N N . GLU A 1 202 ? -0.177 -15.831 -21.547 1.00 90.00 202 GLU A N 1
ATOM 1630 C CA . GLU A 1 202 ? 0.268 -16.681 -22.661 1.00 90.00 202 GLU A CA 1
ATOM 1631 C C . GLU A 1 202 ? 0.679 -15.859 -23.898 1.00 90.00 202 GLU A C 1
ATOM 1633 O O . GLU A 1 202 ? 0.408 -16.214 -25.045 1.00 90.00 202 GLU A O 1
ATOM 1638 N N . LEU A 1 203 ? 1.328 -14.716 -23.656 1.00 85.81 203 LEU A N 1
ATOM 1639 C CA . LEU A 1 203 ? 1.759 -13.801 -24.706 1.00 85.81 203 LEU A CA 1
ATOM 1640 C C . LEU A 1 203 ? 3.098 -14.264 -25.278 1.00 85.81 203 LEU A C 1
ATOM 1642 O O . LEU A 1 203 ? 4.026 -14.581 -24.534 1.00 85.81 203 LEU A O 1
ATOM 1646 N N . SER A 1 204 ? 3.217 -14.230 -26.606 1.00 82.50 204 SER A N 1
ATOM 1647 C CA . SER A 1 204 ? 4.494 -14.438 -27.286 1.00 82.50 204 SER A CA 1
ATOM 1648 C C . SER A 1 204 ? 5.114 -13.091 -27.672 1.00 82.50 204 SER A C 1
ATOM 1650 O O . SER A 1 204 ? 4.482 -12.335 -28.415 1.00 82.50 204 SER A O 1
ATOM 1652 N N . PRO A 1 205 ? 6.351 -12.788 -27.234 1.00 75.94 205 PRO A N 1
ATOM 1653 C CA . PRO A 1 205 ? 7.066 -11.586 -27.660 1.00 75.94 205 PRO A CA 1
ATOM 1654 C C . PRO A 1 205 ? 7.506 -11.650 -29.133 1.00 75.94 205 PRO A C 1
ATOM 1656 O O . PRO A 1 205 ? 7.945 -10.645 -29.685 1.00 75.94 205 PRO A O 1
ATOM 1659 N N . GLU A 1 206 ? 7.380 -12.810 -29.787 1.00 80.38 206 GLU A N 1
ATOM 1660 C CA . GLU A 1 206 ? 7.702 -12.992 -31.208 1.00 80.38 206 GLU A CA 1
ATOM 1661 C C . GLU A 1 206 ? 6.675 -12.323 -32.132 1.00 80.38 206 GLU A C 1
ATOM 1663 O O . GLU A 1 206 ? 6.946 -12.091 -33.311 1.00 80.38 206 GLU A O 1
ATOM 1668 N N . ILE A 1 207 ? 5.490 -11.998 -31.605 1.00 72.12 207 ILE A N 1
ATOM 1669 C CA . ILE A 1 207 ? 4.407 -11.385 -32.368 1.00 72.12 207 ILE A CA 1
ATOM 1670 C C . ILE A 1 207 ? 4.401 -9.882 -32.093 1.00 72.12 207 ILE A C 1
ATOM 1672 O O . ILE A 1 207 ? 3.817 -9.398 -31.124 1.00 72.12 207 ILE A O 1
ATOM 1676 N N . VAL A 1 208 ? 5.024 -9.124 -32.994 1.00 68.38 208 VAL A N 1
ATOM 1677 C CA . VAL A 1 208 ? 4.914 -7.663 -33.021 1.00 68.38 208 VAL A CA 1
ATOM 1678 C C . VAL A 1 208 ? 3.701 -7.283 -33.866 1.00 68.38 208 VAL A C 1
ATOM 1680 O O . VAL A 1 208 ? 3.747 -7.297 -35.096 1.00 68.38 208 VAL A O 1
ATOM 1683 N N . LEU A 1 209 ? 2.602 -6.924 -33.207 1.00 70.19 209 LEU A N 1
ATOM 1684 C CA . LEU A 1 209 ? 1.465 -6.277 -33.861 1.00 70.19 209 LEU A CA 1
ATOM 1685 C C . LEU A 1 209 ? 1.776 -4.784 -34.013 1.00 70.19 209 LEU A C 1
ATOM 1687 O O . LEU A 1 209 ? 1.580 -3.990 -33.095 1.00 70.19 209 LEU A O 1
ATOM 1691 N N . TYR A 1 210 ? 2.308 -4.416 -35.178 1.00 70.88 210 TYR A N 1
ATOM 1692 C CA . TYR A 1 210 ? 2.546 -3.025 -35.548 1.00 70.88 210 TYR A CA 1
ATOM 1693 C C . TYR A 1 210 ? 1.270 -2.420 -36.144 1.00 70.88 210 TYR A C 1
ATOM 1695 O O . TYR A 1 210 ? 0.948 -2.628 -37.313 1.00 70.88 210 TYR A O 1
ATOM 1703 N N . ASP A 1 211 ? 0.524 -1.694 -35.315 1.00 73.19 211 ASP A N 1
ATOM 1704 C CA . ASP A 1 211 ? -0.678 -0.978 -35.731 1.00 73.19 211 ASP A CA 1
ATOM 1705 C C . ASP A 1 211 ? -0.311 0.375 -36.363 1.00 73.19 211 ASP A C 1
ATOM 1707 O O . ASP A 1 211 ? 0.108 1.316 -35.680 1.00 73.19 211 ASP A O 1
ATOM 1711 N N . THR A 1 212 ? -0.473 0.487 -37.684 1.00 70.75 212 THR A N 1
ATOM 1712 C CA . THR A 1 212 ? -0.203 1.731 -38.414 1.00 70.75 212 THR A CA 1
ATOM 1713 C C . THR A 1 212 ? -1.364 2.725 -38.401 1.00 70.75 212 THR A C 1
ATOM 1715 O O . THR A 1 212 ? -1.238 3.796 -38.991 1.00 70.75 212 THR A O 1
ATOM 1718 N N . THR A 1 213 ? -2.496 2.425 -37.755 1.00 63.03 213 THR A N 1
ATOM 1719 C CA . THR A 1 213 ? -3.703 3.273 -37.828 1.00 63.03 213 THR A CA 1
ATOM 1720 C C . THR A 1 213 ? -3.535 4.649 -37.177 1.00 63.03 213 THR A C 1
ATOM 1722 O O . THR A 1 213 ? -4.255 5.581 -37.529 1.00 63.03 213 THR A O 1
ATOM 1725 N N . ASN A 1 214 ? -2.546 4.819 -36.292 1.00 61.94 214 ASN A N 1
ATOM 1726 C CA . ASN A 1 214 ? -2.196 6.114 -35.697 1.00 61.94 214 ASN A CA 1
ATOM 1727 C C . ASN A 1 214 ? -1.153 6.915 -36.494 1.00 61.94 214 ASN A C 1
ATOM 1729 O O . ASN A 1 214 ? -0.844 8.051 -36.123 1.00 61.94 214 ASN A O 1
ATOM 1733 N N . PHE A 1 215 ? -0.601 6.364 -37.579 1.00 71.31 215 PHE A N 1
ATOM 1734 C CA . PHE A 1 215 ? 0.256 7.139 -38.466 1.00 71.31 215 PHE A CA 1
ATOM 1735 C C . PHE A 1 215 ? -0.608 7.919 -39.443 1.00 71.31 215 PHE A C 1
ATOM 1737 O O . PHE A 1 215 ? -1.451 7.373 -40.153 1.00 71.31 215 PHE A O 1
ATOM 1744 N N . PHE A 1 216 ? -0.361 9.223 -39.510 1.00 69.94 216 PHE A N 1
ATOM 1745 C CA . PHE A 1 216 ? -0.945 10.028 -40.563 1.00 69.94 216 PHE A CA 1
ATOM 1746 C C . PHE A 1 216 ? -0.338 9.605 -41.900 1.00 69.94 216 PHE A C 1
ATOM 1748 O O . PHE A 1 216 ? 0.828 9.886 -42.184 1.00 69.94 216 PHE A O 1
ATOM 1755 N N . THR A 1 217 ? -1.135 8.917 -42.708 1.00 72.19 217 THR A N 1
ATOM 1756 C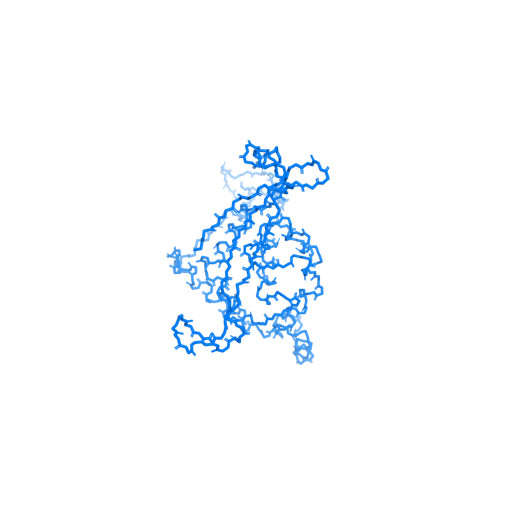 CA . THR A 1 217 ? -0.782 8.610 -44.089 1.00 72.19 217 THR A CA 1
ATOM 1757 C C . THR A 1 217 ? -1.196 9.798 -44.944 1.00 72.19 217 THR A C 1
ATOM 1759 O O . THR A 1 217 ? -2.321 10.278 -44.835 1.00 72.19 217 THR A O 1
ATOM 1762 N N . TYR A 1 218 ? -0.275 10.304 -45.760 1.00 77.00 218 TYR A N 1
ATOM 1763 C CA . TYR A 1 218 ? -0.537 11.428 -46.649 1.00 77.00 218 TYR A CA 1
ATOM 1764 C C . TYR A 1 218 ? -0.170 11.055 -48.073 1.00 77.00 218 TYR A C 1
ATOM 1766 O O . TYR A 1 218 ? 0.911 10.522 -48.324 1.00 77.00 218 TYR A O 1
ATOM 1774 N N . PHE A 1 219 ? -1.036 11.415 -49.006 1.00 77.31 219 PHE A N 1
ATOM 1775 C CA . PHE A 1 219 ? -0.745 11.341 -50.425 1.00 77.31 219 PHE A CA 1
ATOM 1776 C C . PHE A 1 219 ? -0.216 12.683 -50.923 1.00 77.31 219 PHE A C 1
ATOM 1778 O O . PHE A 1 219 ? -0.719 13.753 -50.556 1.00 77.31 219 PHE A O 1
ATOM 1785 N N . ALA A 1 220 ? 0.800 12.624 -51.785 1.00 72.88 220 ALA A N 1
ATOM 1786 C CA . ALA A 1 220 ? 1.198 13.788 -52.558 1.00 72.88 220 ALA A CA 1
ATOM 1787 C C . ALA A 1 220 ? 0.012 14.213 -53.446 1.00 72.88 220 ALA A C 1
ATOM 1789 O O . ALA A 1 220 ? -0.695 13.345 -53.962 1.00 72.88 220 ALA A O 1
ATOM 1790 N N . PRO A 1 221 ? -0.223 15.519 -53.662 1.00 69.69 221 PRO A N 1
ATOM 1791 C CA . PRO A 1 221 ? -1.338 15.987 -54.489 1.00 69.69 221 PRO A CA 1
ATOM 1792 C C . PRO A 1 221 ? -1.370 15.385 -55.900 1.00 69.69 221 PRO A C 1
ATOM 1794 O O . PRO A 1 221 ? -2.437 15.269 -56.492 1.00 69.69 221 PRO A O 1
ATOM 1797 N N . GLN A 1 222 ? -0.203 15.007 -56.426 1.00 78.25 222 GLN A N 1
ATOM 1798 C CA . GLN A 1 222 ? -0.023 14.426 -57.755 1.00 78.25 222 GLN A CA 1
ATOM 1799 C C . GLN A 1 222 ? -0.343 12.926 -57.814 1.00 78.25 222 GLN A C 1
ATOM 1801 O O . GLN A 1 222 ? -0.424 12.373 -58.906 1.00 78.25 222 GLN A O 1
ATOM 1806 N N . THR A 1 223 ? -0.492 12.251 -56.671 1.00 80.94 223 THR A N 1
ATOM 1807 C CA . THR A 1 223 ? -0.863 10.836 -56.641 1.00 80.94 223 THR A CA 1
ATOM 1808 C C . THR A 1 223 ? -2.370 10.711 -56.829 1.00 80.94 223 THR A C 1
ATOM 1810 O O . THR A 1 223 ? -3.156 11.221 -56.024 1.00 80.94 223 THR A O 1
ATOM 1813 N N . GLU A 1 224 ? -2.778 10.033 -57.901 1.00 80.88 224 GLU A N 1
ATOM 1814 C CA . GLU A 1 224 ? -4.187 9.735 -58.136 1.00 80.88 224 GLU A CA 1
ATOM 1815 C C . GLU A 1 224 ? -4.737 8.843 -57.021 1.00 80.88 224 GLU A C 1
ATOM 1817 O O . GLU A 1 224 ? -4.108 7.885 -56.575 1.00 80.88 224 GLU A O 1
ATOM 1822 N N . SER A 1 225 ? -5.919 9.202 -56.537 1.00 82.19 225 SER A N 1
ATOM 1823 C CA . SER A 1 225 ? -6.642 8.456 -55.516 1.00 82.19 225 SER A CA 1
ATOM 1824 C C . SER A 1 225 ? -8.107 8.844 -55.611 1.00 82.19 225 SER A C 1
ATOM 1826 O O . SER A 1 225 ? -8.421 10.026 -55.749 1.00 82.19 225 SER A O 1
ATOM 1828 N N . GLU A 1 226 ? -9.004 7.870 -55.547 1.00 83.00 226 GLU A N 1
ATOM 1829 C CA . GLU A 1 226 ? -10.450 8.115 -55.518 1.00 83.00 226 GLU A CA 1
ATOM 1830 C C . GLU A 1 226 ? -10.977 8.263 -54.086 1.00 83.00 226 GLU A C 1
ATOM 1832 O O . GLU A 1 226 ? -12.027 8.858 -53.877 1.00 83.00 226 GLU A O 1
ATOM 1837 N N . LEU A 1 227 ? -10.233 7.743 -53.102 1.00 81.12 227 LEU A N 1
ATOM 1838 C CA . LEU A 1 227 ? -10.668 7.638 -51.707 1.00 81.12 227 LEU A CA 1
ATOM 1839 C C . LEU A 1 227 ? -10.063 8.718 -50.803 1.00 81.12 227 LEU A C 1
ATOM 1841 O O . LEU A 1 227 ? -10.722 9.176 -49.873 1.00 81.12 227 LEU A O 1
ATOM 1845 N N . ALA A 1 228 ? -8.811 9.118 -51.050 1.00 82.06 228 ALA A N 1
ATOM 1846 C CA . ALA A 1 228 ? -8.114 10.062 -50.180 1.00 82.06 228 ALA A CA 1
ATOM 1847 C C . ALA A 1 228 ? -8.565 11.495 -50.472 1.00 82.06 228 ALA A C 1
ATOM 1849 O O . ALA A 1 228 ? -8.502 11.950 -51.615 1.00 82.06 228 ALA A O 1
ATOM 1850 N N . HIS A 1 229 ? -8.940 12.267 -49.460 1.00 80.94 229 HIS A N 1
ATOM 1851 C CA . HIS A 1 229 ? -9.382 13.653 -49.641 1.00 80.94 229 HIS A CA 1
ATOM 1852 C C . HIS A 1 229 ? -8.686 14.585 -48.654 1.00 80.94 229 HIS A C 1
ATOM 1854 O O . HIS A 1 229 ? -8.164 14.171 -47.622 1.00 80.94 229 HIS A O 1
ATOM 1860 N N . THR A 1 230 ? -8.642 15.874 -48.980 1.00 83.81 230 THR A N 1
ATOM 1861 C CA . THR A 1 230 ? -8.192 16.887 -48.021 1.00 83.81 230 THR A CA 1
ATOM 1862 C C . THR A 1 230 ? -9.220 17.008 -46.904 1.00 83.81 230 THR A C 1
ATOM 1864 O O . THR A 1 230 ? -10.414 17.146 -47.177 1.00 83.81 230 THR A O 1
ATOM 1867 N N . GLY A 1 231 ? -8.769 16.985 -45.654 1.00 77.69 231 GLY A N 1
ATOM 1868 C CA . GLY A 1 231 ? -9.656 17.010 -44.497 1.00 77.69 231 GLY A CA 1
ATOM 1869 C C . GLY A 1 231 ? -9.036 17.676 -43.276 1.00 77.69 231 GLY A C 1
ATOM 1870 O O . GLY A 1 231 ? -7.884 18.117 -43.267 1.00 77.69 231 GLY A O 1
ATOM 1871 N N . HIS A 1 232 ? -9.823 17.764 -42.207 1.00 74.56 232 HIS A N 1
ATOM 1872 C CA . HIS A 1 232 ? -9.320 18.294 -40.950 1.00 74.56 232 HIS A CA 1
ATOM 1873 C C . HIS A 1 232 ? -8.421 17.249 -40.274 1.00 74.56 232 HIS A C 1
ATOM 1875 O O . HIS A 1 232 ? -8.855 16.140 -39.971 1.00 74.56 232 HIS A O 1
ATOM 1881 N N . ASN A 1 233 ? -7.152 17.595 -40.068 1.00 76.38 233 ASN A N 1
ATOM 1882 C CA . ASN A 1 233 ? -6.119 16.713 -39.539 1.00 76.38 233 ASN A CA 1
ATOM 1883 C C . ASN A 1 233 ? -5.537 17.335 -38.260 1.00 76.38 233 ASN A C 1
ATOM 1885 O O . ASN A 1 233 ? -5.208 18.521 -38.242 1.00 76.38 233 ASN A O 1
ATOM 1889 N N . LYS A 1 234 ? -5.389 16.536 -37.196 1.00 74.50 234 LYS A N 1
ATOM 1890 C CA . LYS A 1 234 ? -4.920 16.994 -35.872 1.00 74.50 234 LYS A CA 1
ATOM 1891 C C . LYS A 1 234 ? -3.447 17.436 -35.840 1.00 74.50 234 LYS A C 1
ATOM 1893 O O . LYS A 1 234 ? -3.066 18.176 -34.944 1.00 74.50 234 LYS A O 1
ATOM 1898 N N . ALA A 1 235 ? -2.639 17.023 -36.813 1.00 77.56 235 ALA A N 1
ATOM 1899 C CA . ALA A 1 235 ? -1.271 17.485 -37.048 1.00 77.56 235 ALA A CA 1
ATOM 1900 C C . ALA A 1 235 ? -1.196 18.719 -37.974 1.00 77.56 235 ALA A C 1
ATOM 1902 O O . ALA A 1 235 ? -0.116 19.072 -38.445 1.00 77.56 235 ALA A O 1
ATOM 1903 N N . GLY A 1 236 ? -2.331 19.368 -38.269 1.00 78.56 236 GLY A N 1
ATOM 1904 C CA . GLY A 1 236 ? -2.390 20.640 -39.000 1.00 78.56 236 GLY A CA 1
ATOM 1905 C C . GLY A 1 236 ? -2.131 20.542 -40.506 1.00 78.56 236 GLY A C 1
ATOM 1906 O O . GLY A 1 236 ? -2.007 21.563 -41.178 1.00 78.56 236 GLY A O 1
ATOM 1907 N N . ARG A 1 237 ? -2.055 19.331 -41.071 1.00 78.31 237 ARG A N 1
ATOM 1908 C CA . ARG A 1 237 ? -1.764 19.105 -42.498 1.00 78.31 237 ARG A CA 1
ATOM 1909 C C . ARG A 1 237 ? -3.024 19.045 -43.362 1.00 78.31 237 ARG A C 1
A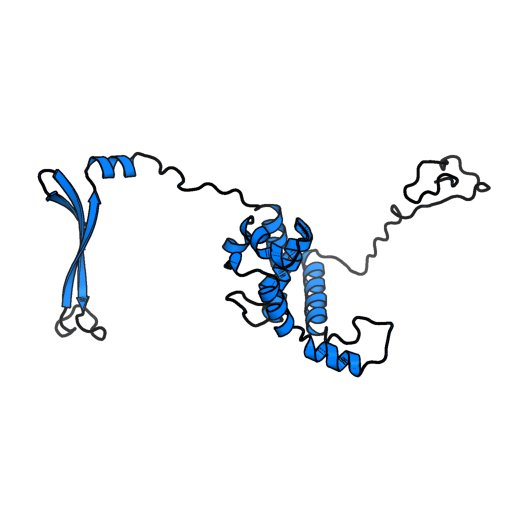TOM 1911 O O . ARG A 1 237 ? -3.271 18.068 -44.057 1.00 78.31 237 ARG A O 1
ATOM 1918 N N . HIS A 1 238 ? -3.829 20.104 -43.312 1.00 82.25 238 HIS A N 1
ATOM 1919 C CA . HIS A 1 238 ? -5.122 20.200 -44.013 1.00 82.25 238 HIS A CA 1
ATOM 1920 C C . HIS A 1 238 ? -5.012 20.212 -45.542 1.00 82.25 238 HIS A C 1
ATOM 1922 O O . HIS A 1 238 ? -5.978 19.936 -46.247 1.00 82.25 238 HIS A O 1
ATOM 1928 N N . ASN A 1 239 ? -3.832 20.560 -46.047 1.00 79.38 239 ASN A N 1
ATOM 1929 C CA . ASN A 1 239 ? -3.514 20.652 -47.466 1.00 79.38 239 ASN A CA 1
ATOM 1930 C C . ASN A 1 239 ? -3.126 19.305 -48.096 1.00 79.38 239 ASN A C 1
ATOM 1932 O O . ASN A 1 239 ? -2.979 19.235 -49.314 1.00 79.38 239 ASN A O 1
ATOM 1936 N N . LEU A 1 240 ? -2.912 18.263 -47.289 1.00 79.44 240 LEU A N 1
ATOM 1937 C CA . LEU A 1 240 ? -2.572 16.929 -47.772 1.00 79.44 240 LEU A CA 1
ATOM 1938 C C . LEU A 1 240 ? -3.827 16.058 -47.838 1.00 79.44 240 LEU A C 1
ATOM 1940 O O . LEU A 1 240 ? -4.735 16.189 -47.017 1.00 79.44 240 LEU A O 1
ATOM 1944 N N . ARG A 1 241 ? -3.870 15.171 -48.835 1.00 79.88 241 ARG A N 1
ATOM 1945 C CA . ARG A 1 241 ? -4.925 14.162 -48.957 1.00 79.88 241 ARG A CA 1
ATOM 1946 C C . ARG A 1 241 ? -4.593 13.006 -48.017 1.00 79.88 241 ARG A C 1
ATOM 1948 O O . ARG A 1 241 ? -3.440 12.574 -47.989 1.00 79.88 241 ARG A O 1
ATOM 1955 N N . GLN A 1 242 ? -5.580 12.548 -47.261 1.00 76.81 242 GLN A N 1
ATOM 1956 C CA . GLN A 1 242 ? -5.480 11.483 -46.259 1.00 76.81 242 GLN A CA 1
ATOM 1957 C C . GLN A 1 242 ? -6.636 10.499 -46.421 1.00 76.81 242 GLN A C 1
ATOM 1959 O O . GLN A 1 242 ? -7.674 10.918 -46.992 1.00 76.81 242 GLN A O 1
#

Radius of gyration: 32.72 Å; chains: 1; bounding box: 68×51×103 Å

pLDDT: mean 86.1, std 11.23, range [52.19, 98.19]

Secondary structure (DSSP, 8-state):
---EEEEEEETTEEEEEEEEEEEEESSTT---SSTTS--EEEEEEEEEEE-HHHHHHHHHSPPPPS-----B-HHHHHHHHHHHHTTHHHHHHHHS--EETTEEHHHHHHHHHHHHHHT---TTTHHHHHHTBSHHHHHT--GGG-SHHHHHHHHHTTS-HHHHHHHHHH---TT-TTTTS--HHHHHHHHHHHHHHHHHTT--TT-----GGGS---B-TTS--SS--B---TTS-TTSB-

Sequence (242 aa):
MATKIYPKIISGKEYYYLQYSTRQKIDSNDSGKIKGSGKSKVNTNSVYLGTAESIKNKLFSSPEPLKVEWRDFGFVSAIYNMAIETGLVELLQQHIKGKRYGIENWKYFLLAIINRLQQATSKEKMGEWAAKTVLPEIMGFDAKKLNSKSFWYATDDVISQKDLEKTRDIAVSENDIFASIDDTIFREIENSLIENILKKYELSPEIVLYDTTNFFTYFAPQTESELAHTGHNKAGRHNLRQ